Protein AF-G3MHS0-F1 (afdb_monomer_lite)

Organism: Amblyomma maculatum (NCBI:txid34609)

Foldseek 3Di:
DDDDDDDDDDPDDPDDPDDDDDAQQKAWEDADDQWIKIFGDDDPPDHTWIWTAGPVGAIATVVVVGDRDDPRVVSHVVDPHYWAQFDQDLVLLVPDDPVLSVVLVVCCVPGNPPQKTHRDPFWIWGDDVPGIWIWGQDPVRAIDTPVPGPPDRDDSRRSSVVSRCVRRPPPVPPVVPDDDDDDDLLNVLLVVLVVVVVQQALQDQQFDDWDKDWAAVVSVVVLVCLQANPDAAPDDDPQKGKHWAQDPVSVQSRRQHPVHGRCQKWWWDQDPVRDIDTDDDDPDDPDPPDPPDDPPDHFTKMKGWLRNPPPSHDTWMWMWHWPPPVVRRIIMIITGTGIWIDTVNHTDRDD

Sequence (351 aa):
SRRALQNKACDEVFREHGVRKRGADAVRLHAPAPGQLFSVRLQRGEARTFVQLSAEGTAQCEGCQGSSACAHVQAALRCSAQAQALPLKPSVVEAQEESVRDAIWKLVASEGPPLVQRVSKAVLVARRQGGFVHVRLSPCRQLRCADCGRSKQGCVHSYACMCALTSADKLRAVAPKRPEPSLSFLQWLSGVTERINETMRYDRSGRPEPLVFHVHQQFFDCLQQRICGRRLPARKDGVKCTWSITSPLHVRHIFETPDVPLEESRAFVENRDGTYELYKPPFVSDEPACEGVPPIRPLELKTFLKVGNVPQSAPFVIEWTPDVLPRSRVGELRLKFEYGHLRNGHVELRL

Structure (mmCIF, N/CA/C/O backbone):
data_AF-G3MHS0-F1
#
_entry.id   AF-G3MHS0-F1
#
loop_
_atom_site.group_PDB
_atom_site.id
_atom_site.type_symbol
_atom_site.label_atom_id
_atom_site.label_alt_id
_atom_site.label_comp_id
_atom_site.label_asym_id
_atom_site.label_entity_id
_atom_site.label_seq_id
_atom_site.pdbx_PDB_ins_code
_atom_site.Cartn_x
_atom_site.Cartn_y
_atom_site.Cartn_z
_atom_site.occupancy
_atom_site.B_iso_or_equiv
_atom_site.auth_seq_id
_atom_site.auth_comp_id
_atom_site.auth_asym_id
_atom_site.auth_atom_id
_atom_site.pdbx_PDB_model_num
ATOM 1 N N . SER A 1 1 ? -41.619 -29.793 15.118 1.00 45.06 1 SER A N 1
ATOM 2 C CA . SER A 1 1 ? -42.274 -29.749 13.795 1.00 45.06 1 SER A CA 1
ATOM 3 C C . SER A 1 1 ? -42.981 -28.418 13.628 1.00 45.06 1 SER A C 1
ATOM 5 O O . SER A 1 1 ? -44.040 -28.254 14.216 1.00 45.06 1 SER A O 1
ATOM 7 N N . ARG A 1 2 ? -42.406 -27.466 12.882 1.00 29.78 2 ARG A N 1
ATOM 8 C CA . ARG A 1 2 ? -43.163 -26.431 12.157 1.00 29.78 2 ARG A CA 1
ATOM 9 C C . ARG A 1 2 ? -42.386 -26.107 10.886 1.00 29.78 2 ARG A C 1
ATOM 11 O O . ARG A 1 2 ? -41.211 -25.764 10.937 1.00 29.78 2 ARG A O 1
ATOM 18 N N . ARG A 1 3 ? -43.045 -26.388 9.766 1.00 34.88 3 ARG A N 1
ATOM 19 C CA . ARG A 1 3 ? -42.544 -26.349 8.394 1.00 34.88 3 ARG A CA 1
ATOM 20 C C . ARG A 1 3 ? -42.374 -24.897 7.949 1.00 34.88 3 ARG A C 1
ATOM 22 O O . ARG A 1 3 ? -43.286 -24.099 8.143 1.00 34.88 3 ARG A O 1
ATOM 29 N N . ALA A 1 4 ? -41.245 -24.584 7.320 1.00 36.66 4 ALA A N 1
ATOM 30 C CA . ALA A 1 4 ? -41.129 -23.392 6.493 1.00 36.66 4 ALA A CA 1
ATOM 31 C C . ALA A 1 4 ? -41.921 -23.647 5.201 1.00 36.66 4 ALA A C 1
ATOM 33 O O . ALA A 1 4 ? -41.579 -24.540 4.428 1.00 36.66 4 ALA A O 1
ATOM 34 N N . LEU A 1 5 ? -43.015 -22.913 5.006 1.00 38.28 5 LEU A N 1
ATOM 35 C CA . LEU A 1 5 ? -43.698 -22.838 3.719 1.00 38.28 5 LEU A CA 1
ATOM 36 C C . LEU A 1 5 ? -42.967 -21.793 2.878 1.00 38.28 5 LEU A C 1
ATOM 38 O O . LEU A 1 5 ? -42.931 -20.616 3.225 1.00 38.28 5 LEU A O 1
ATOM 42 N N . GLN A 1 6 ? -42.349 -22.253 1.797 1.00 34.12 6 GLN A N 1
ATOM 43 C CA . GLN A 1 6 ? -41.648 -21.425 0.828 1.00 34.12 6 GLN A CA 1
ATOM 44 C C . GLN A 1 6 ? -42.646 -21.056 -0.276 1.00 34.12 6 GLN A C 1
ATOM 46 O O . GLN A 1 6 ? -43.118 -21.939 -0.992 1.00 34.12 6 GLN A O 1
ATOM 51 N N . ASN A 1 7 ? -43.006 -19.775 -0.389 1.00 33.16 7 ASN A N 1
ATOM 52 C CA . ASN A 1 7 ? -43.812 -19.289 -1.507 1.00 33.16 7 ASN A CA 1
ATOM 53 C C . ASN A 1 7 ? -42.876 -18.885 -2.657 1.00 33.16 7 ASN A C 1
ATOM 55 O O . ASN A 1 7 ? -41.919 -18.141 -2.458 1.00 33.16 7 ASN A O 1
ATOM 59 N N . LYS A 1 8 ? -43.111 -19.433 -3.850 1.00 44.28 8 LYS A N 1
ATOM 60 C CA . LYS A 1 8 ? -42.151 -19.517 -4.967 1.00 44.28 8 LYS A CA 1
ATOM 61 C C . LYS A 1 8 ? -42.127 -18.279 -5.887 1.00 44.28 8 LYS A C 1
ATOM 63 O O . LYS A 1 8 ? -41.846 -18.421 -7.071 1.00 44.28 8 LYS A O 1
ATOM 68 N N . ALA A 1 9 ? -42.428 -17.082 -5.374 1.00 41.75 9 ALA A N 1
ATOM 69 C CA . ALA A 1 9 ? -42.610 -15.892 -6.222 1.00 41.75 9 ALA A CA 1
ATOM 70 C C . ALA A 1 9 ? -42.009 -14.567 -5.705 1.00 41.75 9 ALA A C 1
ATOM 72 O O . ALA A 1 9 ? -42.170 -13.546 -6.367 1.00 41.75 9 ALA A O 1
ATOM 73 N N . CYS A 1 10 ? -41.288 -14.538 -4.580 1.00 37.12 10 CYS A N 1
ATOM 74 C CA . CYS A 1 10 ? -40.566 -13.332 -4.156 1.00 37.12 10 CYS A CA 1
ATOM 75 C C . CYS A 1 10 ? -39.384 -13.664 -3.228 1.00 37.12 10 CYS A C 1
ATOM 77 O O . CYS A 1 10 ? -39.561 -14.270 -2.174 1.00 37.12 10 CYS A O 1
ATOM 79 N N . ASP A 1 11 ? -38.175 -13.244 -3.611 1.00 40.53 11 ASP A N 1
ATOM 80 C CA . ASP A 1 11 ? -36.928 -13.360 -2.830 1.00 40.53 11 ASP A CA 1
ATOM 81 C C . ASP A 1 11 ? -36.861 -12.332 -1.676 1.00 40.53 11 ASP A C 1
ATOM 83 O O . ASP A 1 11 ? -35.865 -11.641 -1.471 1.00 40.53 11 ASP A O 1
ATOM 87 N N . GLU A 1 12 ? -37.925 -12.220 -0.882 1.00 34.88 12 GLU A N 1
ATOM 88 C CA . GLU A 1 12 ? -37.933 -11.420 0.348 1.00 34.88 12 GLU A CA 1
ATOM 89 C C . GLU A 1 12 ? -37.842 -12.358 1.558 1.00 34.88 12 GLU A C 1
ATOM 91 O O . GLU A 1 12 ? -38.822 -12.924 2.048 1.00 34.88 12 GLU A O 1
ATOM 96 N N . VAL A 1 13 ? -36.616 -12.543 2.052 1.00 35.72 13 VAL A N 1
ATOM 97 C CA . VAL A 1 13 ? -36.368 -13.190 3.343 1.00 35.72 13 VAL A CA 1
ATOM 98 C C . VAL A 1 13 ? -36.835 -12.234 4.439 1.00 35.72 13 VAL A C 1
ATOM 100 O O . VAL A 1 13 ? -36.116 -11.298 4.794 1.00 35.72 13 VAL A O 1
ATOM 103 N N . PHE A 1 14 ? -38.007 -12.499 5.020 1.00 31.36 14 PHE A N 1
ATOM 104 C CA . PHE A 1 14 ? -38.456 -11.846 6.251 1.00 31.36 14 PHE A CA 1
ATOM 105 C C . PHE A 1 14 ? -37.440 -12.114 7.371 1.00 31.36 14 PHE A C 1
ATOM 107 O O . PHE A 1 14 ? -37.440 -13.158 8.022 1.00 31.36 14 PHE A O 1
ATOM 114 N N . ARG A 1 15 ? -36.534 -11.159 7.592 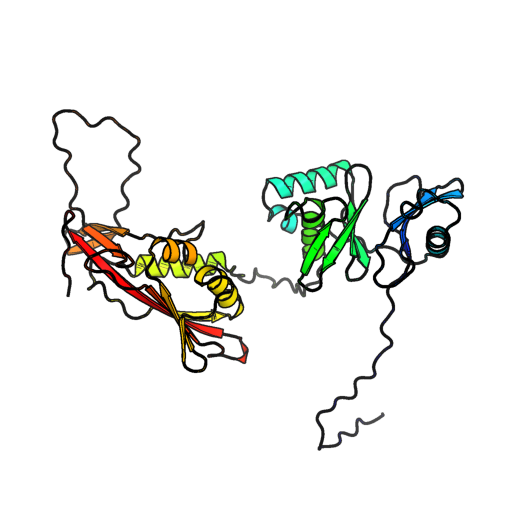1.00 38.03 15 ARG A N 1
ATOM 115 C CA . ARG A 1 15 ? -35.714 -11.094 8.801 1.00 38.03 15 ARG A CA 1
ATOM 116 C C . ARG A 1 15 ? -36.499 -10.306 9.834 1.00 38.03 15 ARG A C 1
ATOM 118 O O . ARG A 1 15 ? -36.611 -9.089 9.714 1.00 38.03 15 ARG A O 1
ATOM 125 N N . GLU A 1 16 ? -37.003 -10.987 10.860 1.00 30.78 16 GLU A N 1
ATOM 126 C CA . GLU A 1 16 ? -37.494 -10.328 12.070 1.00 30.78 16 GLU A CA 1
ATOM 127 C C . GLU A 1 16 ? -36.453 -9.301 12.547 1.00 30.78 16 GLU A C 1
ATOM 129 O O . GLU A 1 16 ? -35.310 -9.631 12.884 1.00 30.78 16 GLU A O 1
ATOM 134 N N . HIS A 1 17 ? -36.831 -8.022 12.531 1.00 35.09 17 HIS A N 1
ATOM 135 C CA . HIS A 1 17 ? -36.009 -6.941 13.054 1.00 35.09 17 HIS A CA 1
ATOM 136 C C . HIS A 1 17 ? -35.957 -7.032 14.581 1.00 35.09 17 HIS A C 1
ATOM 138 O O . HIS A 1 17 ? -36.707 -6.367 15.291 1.00 35.09 17 HIS A O 1
ATOM 144 N N . GLY A 1 18 ? -35.024 -7.835 15.096 1.00 34.44 18 GLY A N 1
ATOM 145 C CA . GLY A 1 18 ? -34.663 -7.817 16.508 1.00 34.44 18 GLY A CA 1
ATOM 146 C C . GLY A 1 18 ? -34.340 -6.389 16.967 1.00 34.44 18 GLY A C 1
ATOM 147 O O . GLY A 1 18 ? -33.602 -5.653 16.304 1.00 34.44 18 GLY A O 1
ATOM 148 N N . VAL A 1 19 ? -34.907 -5.993 18.109 1.00 36.44 19 VAL A N 1
ATOM 149 C CA . VAL A 1 19 ? -34.735 -4.675 18.735 1.00 36.44 19 VAL A CA 1
ATOM 150 C C . VAL A 1 19 ? -33.245 -4.317 18.800 1.00 36.44 19 VAL A C 1
ATOM 152 O O . VAL A 1 19 ? -32.459 -4.960 19.497 1.00 36.44 19 VAL A O 1
ATOM 155 N N . ARG A 1 20 ? -32.824 -3.273 18.071 1.00 39.31 20 ARG A N 1
ATOM 156 C CA . ARG A 1 20 ? -31.442 -2.762 18.122 1.00 39.31 20 ARG A CA 1
ATOM 157 C C . ARG A 1 20 ? -31.110 -2.349 19.564 1.00 39.31 20 ARG A C 1
ATOM 159 O O . ARG A 1 20 ? -31.582 -1.309 20.024 1.00 39.31 20 ARG A O 1
ATOM 166 N N . LYS A 1 21 ? -30.275 -3.133 20.264 1.00 44.03 21 LYS A N 1
ATOM 167 C CA . LYS A 1 21 ? -29.776 -2.816 21.618 1.00 44.03 21 LYS A CA 1
ATOM 168 C C . LYS A 1 21 ? -29.208 -1.389 21.644 1.00 44.03 21 LYS A C 1
ATOM 170 O O . LYS A 1 21 ? -28.275 -1.066 20.905 1.00 44.03 21 LYS A O 1
ATOM 175 N N . ARG A 1 22 ? -29.799 -0.512 22.464 1.00 56.69 22 ARG A N 1
ATOM 176 C CA . ARG A 1 22 ? -29.323 0.867 22.657 1.00 56.69 22 ARG A CA 1
ATOM 177 C C . ARG A 1 22 ? -28.005 0.812 23.444 1.00 56.69 22 ARG A C 1
ATOM 179 O O . ARG A 1 22 ? -27.897 0.057 24.400 1.00 56.69 22 ARG A O 1
ATOM 186 N N . GLY A 1 23 ? -26.988 1.567 23.022 1.00 59.84 23 GLY A N 1
ATOM 187 C CA . GLY A 1 23 ? -25.724 1.647 23.767 1.00 59.84 23 GLY A CA 1
ATOM 188 C C . GLY A 1 23 ? -25.898 2.434 25.066 1.00 59.84 23 GLY A C 1
ATOM 189 O O . GLY A 1 23 ? -26.534 3.485 25.017 1.00 59.84 23 GLY A O 1
ATOM 190 N N . ALA A 1 24 ? -25.319 1.938 26.163 1.00 73.62 24 ALA A N 1
ATOM 191 C CA . ALA A 1 24 ? -25.447 2.505 27.507 1.00 73.62 24 ALA A CA 1
ATOM 192 C C . ALA A 1 24 ? -24.988 3.971 27.591 1.00 73.62 24 ALA A C 1
ATOM 194 O O . ALA A 1 24 ? -24.030 4.383 26.919 1.00 73.62 24 ALA A O 1
ATOM 195 N N . ASP A 1 25 ? -25.683 4.748 28.418 1.00 83.12 25 ASP A N 1
ATOM 196 C CA . ASP A 1 25 ? -25.469 6.189 28.562 1.00 83.12 25 ASP A CA 1
ATOM 197 C C . ASP A 1 25 ? -24.302 6.502 29.504 1.00 83.12 25 ASP A C 1
ATOM 199 O O . ASP A 1 25 ? -23.441 7.308 29.152 1.00 83.12 25 ASP A O 1
ATOM 203 N N . ALA A 1 26 ? -24.149 5.736 30.585 1.00 90.94 26 ALA A N 1
ATOM 204 C CA . ALA A 1 26 ? -22.947 5.693 31.414 1.00 90.94 26 ALA A CA 1
ATOM 205 C C . ALA A 1 26 ? -22.230 4.343 31.267 1.00 90.94 26 ALA A C 1
ATOM 207 O O . ALA A 1 26 ? -22.877 3.307 31.102 1.00 90.94 26 ALA A O 1
ATOM 208 N N . VAL A 1 27 ? -20.895 4.357 31.295 1.00 94.12 27 VAL A N 1
ATOM 209 C CA . VAL A 1 27 ? -20.054 3.149 31.287 1.00 94.12 27 VAL A CA 1
ATOM 210 C C . VAL A 1 27 ? -18.886 3.336 32.249 1.00 94.12 27 VAL A C 1
ATOM 212 O O . VAL A 1 27 ? -18.126 4.293 32.107 1.00 94.12 27 VAL A O 1
ATOM 215 N N . ARG A 1 28 ? -18.728 2.421 33.207 1.00 94.00 28 ARG A N 1
ATOM 216 C CA . ARG A 1 28 ? -17.630 2.414 34.182 1.00 94.00 28 ARG A CA 1
ATOM 217 C C . ARG A 1 28 ? -16.321 1.959 33.538 1.00 94.00 28 ARG A C 1
ATOM 219 O O . ARG A 1 28 ? -16.302 0.934 32.860 1.00 94.00 28 ARG A O 1
ATOM 226 N N . LEU A 1 29 ? -15.236 2.690 33.765 1.00 93.69 29 LEU A N 1
ATOM 227 C CA . LEU A 1 29 ? -13.895 2.346 33.291 1.00 93.69 29 LEU A CA 1
ATOM 228 C C . LEU A 1 29 ? -13.152 1.455 34.291 1.00 93.69 29 LEU A C 1
ATOM 230 O O . LEU A 1 29 ? -13.390 1.507 35.498 1.00 93.69 29 LEU A O 1
ATOM 234 N N . HIS A 1 30 ? -12.207 0.673 33.778 1.00 89.62 30 HIS A N 1
ATOM 235 C CA . HIS A 1 30 ? -11.159 0.032 34.566 1.00 89.62 30 HIS A CA 1
ATOM 236 C C . HIS A 1 30 ? -10.083 1.085 34.852 1.00 89.62 30 HIS A C 1
ATOM 238 O O . HIS A 1 30 ? -9.265 1.392 33.985 1.00 89.62 30 HIS A O 1
ATOM 244 N N . ALA A 1 31 ? -10.136 1.706 36.025 1.00 78.88 31 ALA A N 1
ATOM 245 C CA . ALA A 1 31 ? -9.160 2.693 36.479 1.00 78.88 31 ALA A CA 1
ATOM 246 C C . ALA A 1 31 ? -8.575 2.249 37.831 1.00 78.88 31 ALA A C 1
ATOM 248 O O . ALA A 1 31 ? -9.311 1.654 38.623 1.00 78.88 31 ALA A O 1
ATOM 249 N N . PRO A 1 32 ? -7.281 2.507 38.096 1.00 68.50 32 PRO A N 1
ATOM 250 C CA . PRO A 1 32 ? -6.703 2.279 39.413 1.00 68.50 32 PRO A CA 1
ATOM 251 C C . PRO A 1 32 ? -7.315 3.240 40.446 1.00 68.50 32 PRO A C 1
ATOM 253 O O . PRO A 1 32 ? -7.742 4.342 40.106 1.00 68.50 32 PRO A O 1
ATOM 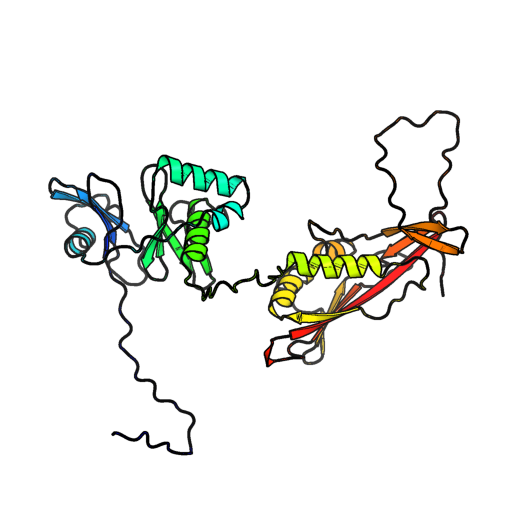256 N N . ALA A 1 33 ? -7.386 2.784 41.699 1.00 62.62 33 ALA A N 1
ATOM 257 C CA . ALA A 1 33 ? -7.892 3.532 42.855 1.00 62.62 33 ALA A CA 1
ATOM 258 C C . ALA A 1 33 ? -7.088 4.837 43.106 1.00 62.62 33 ALA A C 1
ATOM 260 O O . ALA A 1 33 ? -5.932 4.891 42.682 1.00 62.62 33 ALA A O 1
ATOM 261 N N . PRO A 1 34 ? -7.634 5.870 43.797 1.00 64.69 34 PRO A N 1
ATOM 262 C CA . PRO A 1 34 ? -8.842 5.877 44.630 1.00 64.69 34 PRO A CA 1
ATOM 263 C C . PRO A 1 34 ? -10.050 6.519 43.927 1.00 64.69 34 PRO A C 1
ATOM 265 O O . PRO A 1 34 ? -10.131 7.731 43.741 1.00 64.69 34 PRO A O 1
ATOM 268 N N . GLY A 1 35 ? -11.020 5.694 43.533 1.00 78.38 35 GLY A N 1
ATOM 269 C CA . GLY A 1 35 ? -12.288 6.156 42.963 1.00 78.38 35 GLY A CA 1
ATOM 270 C C . GLY A 1 35 ? -12.753 5.352 41.755 1.00 78.38 35 GLY A C 1
ATOM 271 O O . GLY A 1 35 ? -12.064 4.467 41.246 1.00 78.38 35 GLY A O 1
ATOM 272 N N . GLN A 1 36 ? -13.967 5.647 41.304 1.00 90.00 36 GLN A N 1
ATOM 273 C CA . GLN A 1 36 ? -14.576 5.046 40.125 1.00 90.00 36 GLN A CA 1
ATOM 274 C C . GLN A 1 36 ? -14.730 6.106 39.039 1.00 90.00 36 GLN A C 1
ATOM 276 O O . GLN A 1 36 ? -15.340 7.149 39.261 1.00 90.00 36 GLN A O 1
ATOM 281 N N . LEU A 1 37 ? -14.198 5.822 37.852 1.00 93.31 37 LEU A N 1
ATOM 282 C CA . LEU A 1 37 ? -14.288 6.716 36.703 1.00 93.31 37 LEU A CA 1
ATOM 283 C C . LEU A 1 37 ? -15.316 6.194 35.699 1.00 93.31 37 LEU A C 1
ATOM 285 O O . LEU A 1 37 ? -15.318 5.013 35.346 1.00 93.31 37 LEU A O 1
ATOM 289 N N . PHE A 1 38 ? -16.173 7.080 35.206 1.00 94.38 38 PHE A N 1
ATOM 290 C CA . PHE A 1 38 ? -17.248 6.760 34.274 1.00 94.38 38 PHE A CA 1
ATOM 291 C C . PHE A 1 38 ? -17.164 7.631 33.028 1.00 94.38 38 PHE A C 1
ATOM 293 O O . PHE A 1 38 ? -16.844 8.810 33.094 1.00 94.38 38 PHE A O 1
ATOM 300 N N . SER A 1 39 ? -17.506 7.047 31.883 1.00 95.00 39 SER A N 1
ATOM 301 C CA . SER A 1 39 ? -17.682 7.741 30.610 1.00 95.00 39 SER A CA 1
ATOM 302 C C . SER A 1 39 ? -19.174 7.893 30.329 1.00 95.00 39 SER A C 1
ATOM 304 O O . SER A 1 39 ? -19.860 6.905 30.042 1.00 95.00 39 SER A O 1
ATOM 306 N N . VAL A 1 40 ? -19.686 9.118 30.415 1.00 94.00 40 VAL A N 1
ATOM 307 C CA . VAL A 1 40 ? -21.126 9.412 30.459 1.00 94.00 40 VAL A CA 1
ATOM 308 C C . VAL A 1 40 ? -21.543 10.314 29.300 1.00 94.00 40 VAL A C 1
ATOM 310 O O . VAL A 1 40 ? -20.778 11.170 28.873 1.00 94.00 40 VAL A O 1
ATOM 313 N N . ARG A 1 41 ? -22.753 10.120 28.779 1.00 92.00 41 ARG A N 1
ATOM 314 C CA . ARG A 1 41 ? -23.475 11.054 27.896 1.00 92.00 41 ARG A CA 1
ATOM 315 C C . ARG A 1 41 ? -24.944 11.097 28.310 1.00 92.00 41 ARG A C 1
ATOM 317 O O . ARG A 1 41 ? -25.427 10.097 28.838 1.00 92.00 41 ARG A O 1
ATOM 324 N N . LEU A 1 42 ? -25.658 12.179 28.012 1.00 85.88 42 LEU A N 1
ATOM 325 C CA . LEU A 1 42 ? -27.097 12.269 28.291 1.00 85.88 42 LEU A CA 1
ATOM 326 C C . LEU A 1 42 ? -27.930 11.987 27.045 1.00 85.88 42 LEU A C 1
ATOM 328 O O . LEU A 1 42 ? -28.991 11.373 27.138 1.00 85.88 42 LEU A O 1
ATOM 332 N N . GLN A 1 43 ? -27.439 12.385 25.868 1.00 80.00 43 GLN A N 1
ATOM 333 C CA . GLN A 1 43 ? -28.156 12.185 24.610 1.00 80.00 43 GLN A CA 1
ATOM 334 C C . GLN A 1 43 ? -27.307 11.526 23.513 1.00 80.00 43 GLN A C 1
ATOM 336 O O . GLN A 1 43 ? -26.073 11.487 23.527 1.00 80.00 43 GLN A O 1
ATOM 341 N N . ARG A 1 44 ? -27.985 10.957 22.507 1.00 70.50 44 ARG A N 1
ATOM 342 C CA . ARG A 1 44 ? -27.314 10.410 21.319 1.00 70.50 44 ARG A CA 1
ATOM 343 C C . ARG A 1 44 ? -26.773 11.551 20.460 1.00 70.50 44 ARG A C 1
ATOM 345 O O . ARG A 1 44 ? -27.523 12.428 20.069 1.00 70.50 44 ARG A O 1
ATOM 352 N N . GLY A 1 45 ? -25.493 11.474 20.103 1.00 69.44 45 GLY A N 1
ATOM 353 C CA . GLY A 1 45 ? -24.812 12.489 19.287 1.00 69.44 45 GLY A CA 1
ATOM 354 C C . GLY A 1 45 ? -23.970 13.457 20.116 1.00 69.44 45 GLY A C 1
ATOM 355 O O . GLY A 1 45 ? -22.980 13.980 19.606 1.00 69.44 45 GLY A O 1
ATOM 356 N N . GLU A 1 46 ? -24.281 13.587 21.405 1.00 80.69 46 GLU A N 1
ATOM 357 C CA . GLU A 1 46 ? -23.512 14.375 22.363 1.00 80.69 46 GLU A CA 1
ATOM 358 C C . GLU A 1 46 ? -22.102 13.795 22.584 1.00 80.69 46 GLU A C 1
ATOM 360 O O . GLU A 1 46 ? -21.843 12.591 22.407 1.00 80.69 46 GLU A O 1
ATOM 365 N N . ALA A 1 47 ? -21.156 14.666 22.938 1.00 83.69 47 ALA A N 1
ATOM 366 C CA . ALA A 1 47 ? -19.853 14.237 23.425 1.00 83.69 47 ALA A CA 1
ATOM 367 C C . ALA A 1 47 ? -20.012 13.477 24.750 1.00 83.69 47 ALA A C 1
ATOM 369 O O . ALA A 1 47 ? -20.898 13.766 25.546 1.00 83.69 47 ALA A O 1
ATOM 370 N N . ARG A 1 48 ? -19.162 12.468 24.968 1.00 90.94 48 ARG A N 1
ATOM 371 C CA . ARG A 1 48 ? -19.070 11.830 26.283 1.00 90.94 48 ARG A CA 1
ATOM 372 C C . ARG A 1 48 ? -18.158 12.681 27.161 1.00 90.94 48 ARG A C 1
ATOM 374 O O . ARG A 1 48 ? -17.188 13.230 26.650 1.00 90.94 48 ARG A O 1
ATOM 381 N N . THR A 1 49 ? -18.452 12.733 28.449 1.00 92.44 49 THR A N 1
ATOM 382 C CA . THR A 1 49 ? -17.624 13.365 29.479 1.00 92.44 49 THR A CA 1
ATOM 383 C C . THR A 1 49 ? -17.194 12.337 30.525 1.00 92.44 49 THR A C 1
ATOM 385 O O . THR A 1 49 ? -17.739 11.225 30.561 1.00 92.44 49 THR A O 1
ATOM 388 N N . PHE A 1 50 ? -16.200 12.679 31.342 1.00 94.62 50 PHE A N 1
ATOM 389 C CA . PHE A 1 50 ? -15.803 11.874 32.486 1.00 94.62 50 PHE A CA 1
ATOM 390 C C . PHE A 1 50 ? -16.522 12.326 33.760 1.00 94.62 50 PHE A C 1
ATOM 392 O O . PHE A 1 50 ? -16.688 13.518 34.026 1.00 94.62 50 PHE A O 1
ATOM 399 N N . VAL A 1 51 ? -16.958 11.341 34.544 1.00 93.81 51 VAL A N 1
ATOM 400 C CA . VAL A 1 51 ? -17.486 11.527 35.897 1.00 93.81 51 VAL A CA 1
ATOM 401 C C . VAL A 1 51 ? -16.666 10.668 36.845 1.00 93.81 51 VAL A C 1
ATOM 403 O O . VAL A 1 51 ? -16.568 9.457 36.639 1.00 93.81 51 VAL A O 1
ATOM 406 N N . GLN A 1 52 ? -16.099 11.281 37.876 1.00 93.06 52 GLN A N 1
ATOM 407 C CA . GLN A 1 52 ? -15.364 10.599 38.933 1.00 93.06 52 GLN A CA 1
ATOM 408 C C . GLN A 1 52 ? -16.218 10.544 40.198 1.00 93.06 52 GLN A C 1
ATOM 410 O O . GLN A 1 52 ? -16.764 11.560 40.623 1.00 93.06 52 GLN A O 1
ATOM 415 N N . LEU A 1 53 ? -16.334 9.356 40.788 1.00 91.00 53 LEU A N 1
ATOM 416 C CA . LEU A 1 53 ? -16.947 9.133 42.095 1.00 91.00 53 LEU A CA 1
ATOM 417 C C . LEU A 1 53 ? -15.848 8.702 43.071 1.00 91.00 53 LEU A C 1
ATOM 419 O O . LEU A 1 53 ? -15.189 7.682 42.842 1.00 91.00 53 LEU A O 1
ATOM 423 N N . SER A 1 54 ? -15.620 9.484 44.123 1.00 86.94 54 SER A N 1
ATOM 424 C CA . SER A 1 54 ? -14.638 9.173 45.161 1.00 86.94 54 SER A CA 1
ATOM 425 C C . SER A 1 54 ? -15.187 8.141 46.150 1.00 86.94 54 SER A C 1
ATOM 427 O O . SER A 1 54 ? -16.397 7.913 46.233 1.00 86.94 54 SER A O 1
ATOM 429 N N . ALA A 1 55 ? -14.293 7.494 46.900 1.00 80.06 55 ALA A N 1
ATOM 430 C CA . ALA A 1 55 ? -14.697 6.547 47.939 1.00 80.06 55 ALA A CA 1
ATOM 431 C C . ALA A 1 55 ? -15.412 7.251 49.108 1.00 80.06 55 ALA A C 1
ATOM 433 O O . ALA A 1 55 ? -16.285 6.659 49.735 1.00 80.06 55 ALA A O 1
ATOM 434 N N . GLU A 1 56 ? -15.099 8.528 49.348 1.00 80.56 56 GLU A N 1
ATOM 435 C CA . GLU A 1 56 ? -15.727 9.374 50.371 1.00 80.56 56 GLU A CA 1
ATOM 436 C C . GLU A 1 56 ? -17.108 9.914 49.947 1.00 80.56 56 GLU A C 1
ATOM 438 O O . GLU A 1 56 ? -17.693 10.743 50.641 1.00 80.56 56 GLU A O 1
ATOM 443 N N . GLY A 1 57 ? -17.642 9.471 48.802 1.00 78.38 57 GLY A N 1
ATOM 444 C CA . GLY A 1 57 ? -18.973 9.854 48.325 1.00 78.38 57 GLY A CA 1
ATOM 445 C C . GLY A 1 57 ? -19.029 11.197 47.593 1.00 78.38 57 GLY A C 1
ATOM 446 O O . GLY A 1 57 ? -20.121 11.678 47.291 1.00 78.38 57 GLY A O 1
ATOM 447 N N . THR A 1 58 ? -17.882 11.802 47.268 1.00 85.94 58 THR A N 1
ATOM 448 C CA . THR A 1 58 ? -17.853 13.012 46.435 1.00 85.94 58 THR A CA 1
ATOM 449 C C . THR A 1 58 ? -17.929 12.649 44.952 1.00 85.94 58 THR A C 1
ATOM 451 O O . THR A 1 58 ? -17.419 11.616 44.517 1.00 85.94 58 THR A O 1
ATOM 454 N N . ALA A 1 59 ? -18.591 13.488 44.156 1.00 90.25 59 ALA A N 1
ATOM 455 C CA . ALA A 1 59 ? -18.737 13.293 42.719 1.00 90.25 59 ALA A CA 1
ATOM 456 C C . ALA A 1 59 ? -18.249 14.530 41.968 1.00 90.25 59 ALA A C 1
ATOM 458 O O . ALA A 1 59 ? -18.585 15.649 42.346 1.00 90.25 59 ALA A O 1
ATOM 459 N N . GLN A 1 60 ? -17.498 14.332 40.890 1.00 91.25 60 GLN A N 1
ATOM 460 C CA . GLN A 1 60 ? -17.009 15.408 40.033 1.00 91.25 60 GLN A CA 1
ATOM 461 C C . GLN A 1 60 ? -17.301 15.078 38.571 1.00 91.25 60 GLN A C 1
ATOM 463 O O . GLN A 1 60 ? -16.934 14.013 38.074 1.00 91.25 60 GLN A O 1
ATOM 468 N N . CYS A 1 61 ? -17.977 15.992 37.874 1.00 91.75 61 CYS A N 1
ATOM 469 C CA . CYS A 1 61 ? -18.287 15.868 36.452 1.00 91.75 61 CYS A CA 1
ATOM 470 C C . CYS A 1 61 ? -17.502 16.898 35.636 1.00 91.75 61 CYS A C 1
ATOM 472 O O . CYS A 1 61 ? -17.779 18.096 35.727 1.00 91.75 61 CYS A O 1
ATOM 474 N N . GLU A 1 62 ? -16.595 16.447 34.768 1.00 89.69 62 GLU A N 1
ATOM 475 C CA . GLU A 1 62 ? -15.770 17.343 33.942 1.00 89.69 62 GLU A CA 1
ATOM 476 C C . GLU A 1 62 ? -16.618 18.196 32.985 1.00 89.69 62 GLU A C 1
ATOM 478 O O . GLU A 1 62 ? -16.386 19.390 32.823 1.00 89.69 62 GLU A O 1
ATOM 483 N N . GLY A 1 63 ? -17.671 17.617 32.402 1.00 87.56 63 GLY A N 1
ATOM 484 C CA . GLY A 1 63 ? -18.554 18.305 31.454 1.00 87.56 63 GLY A CA 1
ATOM 485 C C . GLY A 1 63 ? -19.462 19.362 32.088 1.00 87.56 63 GLY A C 1
ATOM 486 O O . GLY A 1 63 ? -20.084 20.137 31.370 1.00 87.56 63 GLY A O 1
ATOM 487 N N . CYS A 1 64 ? -19.540 19.405 33.422 1.00 88.75 64 CYS A N 1
ATOM 488 C CA . CYS A 1 64 ? -20.343 20.366 34.181 1.00 88.75 64 CYS A CA 1
ATOM 489 C C . CYS A 1 64 ? -19.473 21.164 35.161 1.00 88.75 64 CYS A C 1
ATOM 491 O O . CYS A 1 64 ? -19.932 21.476 36.258 1.00 88.75 64 CYS A O 1
ATOM 493 N N . GLN A 1 65 ? -18.216 21.440 34.790 1.00 87.75 65 GLN A N 1
ATOM 494 C CA . GLN A 1 65 ? -17.276 22.256 35.574 1.00 87.75 65 GLN A CA 1
ATOM 495 C C . GLN A 1 65 ? -17.107 21.768 37.029 1.00 87.75 65 GLN A C 1
ATOM 497 O O . GLN A 1 65 ? -16.999 22.563 37.955 1.00 87.75 65 GLN A O 1
ATOM 502 N N . GLY A 1 66 ? -17.123 20.449 37.245 1.00 84.69 66 GLY A N 1
ATOM 503 C CA . GLY A 1 66 ? -16.946 19.847 38.570 1.00 84.69 66 GLY A CA 1
ATOM 504 C C . GLY A 1 66 ? -18.224 19.717 39.402 1.00 84.69 66 GLY A C 1
ATOM 505 O O . GLY A 1 66 ? -18.142 19.288 40.548 1.00 84.69 66 GLY A O 1
ATOM 506 N N . SER A 1 67 ? -19.405 20.019 38.850 1.00 87.38 67 SER A N 1
ATOM 507 C CA . SER A 1 67 ? -20.675 19.844 39.567 1.00 87.38 67 SER A CA 1
ATOM 508 C C . SER A 1 67 ? -20.880 18.397 40.041 1.00 87.38 67 SER A C 1
ATOM 510 O O . SER A 1 67 ? -20.793 17.451 39.251 1.00 87.38 67 SER A O 1
ATOM 512 N N . SER A 1 68 ? -21.204 18.246 41.328 1.00 87.44 68 SER A N 1
ATOM 513 C CA . SER A 1 68 ? -21.537 16.975 41.983 1.00 87.44 68 SER A CA 1
ATOM 514 C C . SER A 1 68 ? -23.023 16.609 41.877 1.00 87.44 68 SER A C 1
ATOM 516 O O . SER A 1 68 ? -23.403 15.465 42.118 1.00 87.44 68 SER A O 1
ATOM 518 N N . ALA A 1 69 ? -23.873 17.558 41.474 1.00 88.62 69 ALA A N 1
ATOM 519 C CA . ALA A 1 69 ? -25.324 17.416 41.404 1.00 88.62 69 ALA A CA 1
ATOM 520 C C . ALA A 1 69 ? -25.835 17.697 39.983 1.00 88.62 69 ALA A C 1
ATOM 522 O O . ALA A 1 69 ? -26.586 18.637 39.739 1.00 88.62 69 ALA A O 1
ATOM 523 N N . CYS A 1 70 ? -25.417 16.874 39.019 1.00 91.38 70 CYS A N 1
ATOM 524 C CA . CYS A 1 70 ? -25.858 16.986 37.630 1.00 91.38 70 CYS A CA 1
ATOM 525 C C . CYS A 1 70 ? -26.390 15.655 37.084 1.00 91.38 70 CYS A C 1
ATOM 527 O O . CYS A 1 70 ? -26.145 14.578 37.637 1.00 91.38 70 CYS A O 1
ATOM 529 N N . ALA A 1 71 ? -27.098 15.714 35.954 1.00 90.19 71 ALA A N 1
ATOM 530 C CA . ALA A 1 71 ? -27.645 14.523 35.306 1.00 90.19 71 ALA A CA 1
ATOM 531 C C . ALA A 1 71 ? -26.557 13.498 34.921 1.00 90.19 71 ALA A C 1
ATOM 533 O O . ALA A 1 71 ? -26.822 12.296 34.939 1.00 90.19 71 ALA A O 1
ATOM 534 N N . HIS A 1 72 ? -25.323 13.940 34.638 1.00 92.56 72 HIS A N 1
ATOM 535 C CA . HIS A 1 72 ? -24.200 13.036 34.366 1.00 92.56 72 HIS A CA 1
ATOM 536 C C . HIS A 1 72 ? -23.795 12.227 35.604 1.00 92.56 72 HIS A C 1
ATOM 538 O O . HIS A 1 72 ? -23.587 11.019 35.497 1.00 92.56 72 HIS A O 1
ATOM 544 N N . VAL A 1 73 ? -23.731 12.866 36.778 1.00 91.12 73 VAL A N 1
ATOM 545 C CA . VAL A 1 73 ? -23.449 12.180 38.050 1.00 91.12 73 VAL A CA 1
ATOM 546 C C . VAL A 1 73 ? -24.554 11.181 38.369 1.00 91.12 73 VAL A C 1
ATOM 548 O O . VAL A 1 73 ? -24.270 10.029 38.684 1.00 91.12 73 VAL A O 1
ATOM 551 N N . GLN A 1 74 ? -25.817 11.572 38.192 1.00 89.00 74 GLN A N 1
ATOM 552 C CA . GLN A 1 74 ? -26.951 10.667 38.397 1.00 89.00 74 GLN A CA 1
ATOM 553 C C . GLN A 1 74 ? -26.910 9.458 37.449 1.00 89.00 74 GLN A C 1
ATOM 555 O O . GLN A 1 74 ? -27.198 8.333 37.859 1.00 89.00 74 GLN A O 1
ATOM 560 N N . ALA A 1 75 ? -26.509 9.656 36.191 1.00 90.00 75 ALA A N 1
ATOM 561 C CA . ALA A 1 75 ? -26.318 8.563 35.242 1.00 90.00 75 ALA A CA 1
ATOM 562 C C . ALA A 1 75 ? -25.140 7.648 35.626 1.00 90.00 75 ALA A C 1
ATOM 564 O O . ALA A 1 75 ? -25.248 6.432 35.472 1.00 90.00 75 ALA A O 1
ATOM 565 N N . ALA A 1 76 ? -24.041 8.202 36.152 1.00 91.06 76 ALA A N 1
ATOM 566 C CA . ALA A 1 76 ? -22.909 7.426 36.662 1.00 91.06 76 ALA A CA 1
ATOM 567 C C . ALA A 1 76 ? -23.295 6.578 37.885 1.00 91.06 76 ALA A C 1
ATOM 569 O O . ALA A 1 76 ? -22.995 5.388 37.911 1.00 91.06 76 ALA A O 1
ATOM 570 N N . LEU A 1 77 ? -24.030 7.148 38.845 1.00 89.19 77 LEU A N 1
ATOM 571 C CA . LEU A 1 77 ? -24.516 6.440 40.038 1.00 89.19 77 LEU A CA 1
ATOM 572 C C . LEU A 1 77 ? -25.454 5.271 39.696 1.00 89.19 77 LEU A C 1
ATOM 574 O O . LEU A 1 77 ? -25.462 4.256 40.384 1.00 89.19 77 LEU A O 1
ATOM 578 N N . ARG A 1 78 ? -26.227 5.390 38.610 1.00 88.62 78 ARG A N 1
ATOM 579 C CA . ARG A 1 78 ? -27.135 4.339 38.110 1.00 88.62 78 ARG A CA 1
ATOM 580 C C . ARG A 1 78 ? -26.465 3.374 37.125 1.00 88.62 78 ARG A C 1
ATOM 582 O O . ARG A 1 78 ? -27.133 2.514 36.550 1.00 88.62 78 ARG A O 1
ATOM 589 N N . CYS A 1 79 ? -25.170 3.538 36.863 1.00 89.12 79 CYS A N 1
ATOM 590 C CA . CYS A 1 79 ? -24.462 2.784 35.841 1.00 89.12 79 CYS A CA 1
ATOM 591 C C . CYS A 1 79 ? -24.226 1.331 36.272 1.00 89.12 79 CYS A C 1
ATOM 593 O O . CYS A 1 79 ? -23.543 1.066 37.256 1.00 89.12 79 CYS A O 1
ATOM 595 N N . SER A 1 80 ? -24.703 0.386 35.463 1.00 87.38 80 SER A N 1
ATOM 596 C CA . SER A 1 80 ? -24.386 -1.045 35.585 1.00 87.38 80 SER A CA 1
ATOM 597 C C . SER A 1 80 ? -23.488 -1.567 34.456 1.00 87.38 80 SER A C 1
ATOM 599 O O . SER A 1 80 ? -23.083 -2.727 34.466 1.00 87.38 80 SER A O 1
ATOM 601 N N . ALA A 1 81 ? -23.168 -0.729 33.463 1.00 90.25 81 ALA A N 1
ATOM 602 C CA . ALA A 1 81 ? -22.341 -1.111 32.326 1.00 90.25 81 ALA A CA 1
ATOM 603 C C . ALA A 1 81 ? -20.852 -0.895 32.622 1.00 90.25 81 ALA A C 1
ATOM 605 O O . ALA A 1 81 ? -20.445 0.163 33.100 1.00 90.25 81 ALA A O 1
ATOM 606 N N . GLN A 1 82 ? -20.023 -1.868 32.252 1.00 92.44 82 GLN A N 1
ATOM 607 C CA . GLN A 1 82 ? -18.569 -1.792 32.382 1.00 92.44 82 GLN A CA 1
ATOM 608 C C . GLN A 1 82 ? -17.900 -1.727 31.009 1.00 92.44 82 GLN A C 1
ATOM 610 O O . GLN A 1 82 ? -18.365 -2.328 30.038 1.00 92.44 82 GLN A O 1
ATOM 615 N N . ALA A 1 83 ? -16.807 -0.974 30.921 1.00 93.44 83 ALA A N 1
ATOM 616 C CA . ALA A 1 83 ? -16.020 -0.857 29.710 1.00 93.44 83 ALA A CA 1
ATOM 617 C C . ALA A 1 83 ? -15.352 -2.191 29.375 1.00 93.44 83 ALA A C 1
ATOM 619 O O . ALA A 1 83 ? -14.929 -2.951 30.249 1.00 93.44 83 ALA A O 1
ATOM 620 N N . GLN A 1 84 ? -15.222 -2.466 28.083 1.00 93.31 84 GLN A N 1
ATOM 621 C CA . GLN A 1 84 ? -14.490 -3.631 27.614 1.00 93.31 84 GLN A CA 1
ATOM 622 C C . GLN A 1 84 ? -13.008 -3.272 27.506 1.00 93.31 84 GLN A C 1
ATOM 624 O O . GLN A 1 84 ? -12.633 -2.495 26.629 1.00 93.31 84 GLN A O 1
ATOM 629 N N . ALA A 1 85 ? -12.166 -3.849 28.360 1.00 93.06 85 ALA A N 1
ATOM 630 C CA . ALA A 1 85 ? -10.719 -3.788 28.187 1.00 93.06 85 ALA A CA 1
ATOM 631 C C . ALA A 1 85 ? -10.332 -4.454 26.858 1.00 93.06 85 ALA A C 1
ATOM 633 O O . ALA A 1 85 ? -10.740 -5.586 26.587 1.00 93.06 85 ALA A O 1
ATOM 634 N N . LEU A 1 86 ? -9.589 -3.741 26.012 1.00 92.31 86 LEU A N 1
ATOM 635 C CA . LEU A 1 86 ? -9.096 -4.291 24.757 1.00 92.31 86 LEU A CA 1
ATOM 636 C C . LEU A 1 86 ? -7.674 -4.824 24.965 1.00 92.31 86 LEU A C 1
ATOM 638 O O . LEU A 1 86 ? -6.849 -4.111 25.541 1.00 92.31 86 LEU A O 1
ATOM 642 N N . PRO A 1 87 ? -7.369 -6.056 24.517 1.00 91.12 87 PRO A N 1
ATOM 643 C CA . PRO A 1 87 ? -6.007 -6.565 24.554 1.00 91.12 87 PRO A CA 1
ATOM 644 C C . PRO A 1 87 ? -5.098 -5.714 23.669 1.00 91.12 87 PRO A C 1
ATOM 646 O O . PRO A 1 87 ? -5.528 -5.192 22.642 1.00 91.12 87 PRO A O 1
ATOM 649 N N . LEU A 1 88 ? -3.826 -5.640 24.042 1.00 90.31 88 LEU A N 1
ATOM 650 C CA . LEU A 1 88 ? -2.771 -5.042 23.238 1.00 90.31 88 LEU A CA 1
ATOM 651 C C . LEU A 1 88 ? -1.691 -6.108 23.041 1.00 90.31 88 LEU A C 1
ATOM 653 O O . LEU A 1 88 ? -0.955 -6.424 23.972 1.00 90.31 88 LEU A O 1
ATOM 657 N N . LYS A 1 89 ? -1.663 -6.739 21.863 1.00 90.12 89 LYS A N 1
ATOM 658 C CA . LYS A 1 89 ? -0.693 -7.799 21.561 1.00 90.12 89 LYS A CA 1
ATOM 659 C C . LYS A 1 89 ? 0.663 -7.167 21.228 1.00 90.12 89 LYS A C 1
ATOM 661 O O . LYS A 1 89 ? 0.685 -6.304 20.349 1.00 90.12 89 LYS A O 1
ATOM 666 N N . PRO A 1 90 ? 1.779 -7.628 21.826 1.00 89.62 90 PRO A N 1
ATOM 667 C CA . PRO A 1 90 ? 3.107 -7.094 21.524 1.00 89.62 90 PRO A CA 1
ATOM 668 C C . PRO A 1 90 ? 3.440 -7.106 20.032 1.00 89.62 90 PRO A C 1
ATOM 670 O O . PRO A 1 90 ? 3.874 -6.093 19.506 1.00 89.62 90 PRO A O 1
ATOM 673 N N . SER A 1 91 ? 3.107 -8.182 19.313 1.00 88.25 91 SER A N 1
ATOM 674 C CA . SER A 1 91 ? 3.365 -8.292 17.868 1.00 88.25 91 SER A CA 1
ATOM 675 C C . SER A 1 91 ? 2.708 -7.202 17.014 1.00 88.25 91 SER A C 1
ATOM 677 O O . SER A 1 91 ? 3.219 -6.872 15.951 1.00 88.25 91 SER A O 1
ATOM 679 N N . VAL A 1 92 ? 1.580 -6.635 17.455 1.00 88.88 92 VAL A N 1
ATOM 680 C CA . VAL A 1 92 ? 0.898 -5.545 16.738 1.00 88.88 92 VAL A CA 1
ATOM 681 C C . VAL A 1 92 ? 1.587 -4.205 17.000 1.00 88.88 92 VAL A C 1
ATOM 683 O O . VAL A 1 92 ? 1.641 -3.360 16.108 1.00 88.88 92 VAL A O 1
ATOM 686 N N . VAL A 1 93 ? 2.109 -4.019 18.215 1.00 88.31 93 VAL A N 1
ATOM 687 C CA . VAL A 1 93 ? 2.835 -2.808 18.623 1.00 88.31 93 VAL A CA 1
ATOM 688 C C . VAL A 1 93 ? 4.232 -2.783 17.999 1.00 88.31 93 VAL A C 1
ATOM 690 O O . VAL A 1 93 ? 4.634 -1.749 17.482 1.00 88.31 93 VAL A O 1
ATOM 693 N N . GLU A 1 94 ? 4.922 -3.926 17.953 1.00 88.94 94 GLU A N 1
ATOM 694 C CA . GLU A 1 94 ? 6.238 -4.067 17.307 1.00 88.94 94 GLU A CA 1
ATOM 695 C C . GLU A 1 94 ? 6.205 -3.828 15.791 1.00 88.94 94 GLU A C 1
ATOM 697 O O . GLU A 1 94 ? 7.221 -3.488 15.200 1.00 88.94 94 GLU A O 1
ATOM 702 N N . ALA A 1 95 ? 5.040 -3.971 15.153 1.00 85.88 95 ALA A N 1
ATOM 703 C CA . ALA A 1 95 ? 4.862 -3.673 13.733 1.00 85.88 95 ALA A CA 1
ATOM 704 C C . ALA A 1 95 ? 4.671 -2.171 13.433 1.00 85.88 95 ALA A C 1
ATOM 706 O O . ALA A 1 95 ? 4.454 -1.805 12.277 1.00 85.88 95 ALA A O 1
ATOM 707 N N . GLN A 1 96 ? 4.660 -1.306 14.453 1.00 84.94 96 GLN A N 1
ATOM 708 C CA . GLN A 1 96 ? 4.560 0.144 14.277 1.00 84.94 96 GLN A CA 1
ATOM 709 C C . GLN A 1 96 ? 5.941 0.780 14.071 1.00 84.94 96 GLN A C 1
ATOM 711 O O . GLN A 1 96 ? 6.971 0.168 14.339 1.00 84.94 96 GLN A O 1
ATOM 716 N N . GLU A 1 97 ? 5.952 2.038 13.629 1.00 83.81 97 GLU A N 1
ATOM 717 C CA . GLU A 1 97 ? 7.166 2.859 13.606 1.00 83.81 97 GLU A CA 1
ATOM 718 C C . GLU A 1 97 ? 7.792 2.941 15.008 1.00 83.81 97 GLU A C 1
ATOM 720 O O . GLU A 1 97 ? 7.072 3.050 16.005 1.00 83.81 97 GLU A O 1
ATOM 725 N N . GLU A 1 98 ? 9.124 2.931 15.078 1.00 87.69 98 GLU A N 1
ATOM 726 C CA . GLU A 1 98 ? 9.901 2.959 16.323 1.00 87.69 98 GLU A CA 1
ATOM 727 C C . GLU A 1 98 ? 9.446 4.071 17.280 1.00 87.69 98 GLU A C 1
ATOM 729 O O . GLU A 1 98 ? 9.149 3.807 18.445 1.00 87.69 98 GLU A O 1
ATOM 734 N N . SER A 1 99 ? 9.255 5.287 16.760 1.00 87.88 99 SER A N 1
ATOM 735 C CA . SER A 1 99 ? 8.798 6.446 17.536 1.00 87.88 99 SER A CA 1
ATOM 736 C C . SER A 1 99 ? 7.439 6.219 18.220 1.00 87.88 99 SER A C 1
ATOM 738 O O . SER A 1 99 ? 7.212 6.638 19.360 1.00 87.88 99 SER A O 1
ATOM 740 N N . VAL A 1 100 ? 6.521 5.528 17.540 1.00 89.56 100 VAL A N 1
ATOM 741 C CA . VAL A 1 100 ? 5.170 5.226 18.025 1.00 89.56 100 VAL A CA 1
ATOM 742 C C . VAL A 1 100 ? 5.198 4.045 18.988 1.00 89.56 100 VAL A C 1
ATOM 744 O O . VAL A 1 100 ? 4.551 4.101 20.038 1.00 89.56 100 VAL A O 1
ATOM 747 N N . ARG A 1 101 ? 5.942 2.990 18.645 1.00 92.31 101 ARG A N 1
ATOM 748 C CA . ARG A 1 101 ? 6.138 1.801 19.478 1.00 92.31 101 ARG A CA 1
ATOM 749 C C . ARG A 1 101 ? 6.659 2.189 20.858 1.00 92.31 101 ARG A C 1
ATOM 751 O O . ARG A 1 101 ? 6.039 1.832 21.860 1.00 92.31 101 ARG A O 1
ATOM 758 N N . ASP A 1 102 ? 7.729 2.974 20.913 1.00 92.75 102 ASP A N 1
ATOM 759 C CA . ASP A 1 102 ? 8.374 3.361 22.168 1.00 92.75 102 ASP A CA 1
ATOM 760 C C . ASP A 1 102 ? 7.452 4.235 23.022 1.00 92.75 102 ASP A C 1
ATOM 762 O O . ASP A 1 102 ? 7.365 4.070 24.240 1.00 92.75 102 ASP A O 1
ATOM 766 N N . ALA A 1 103 ? 6.680 5.122 22.387 1.00 91.00 103 ALA A N 1
ATOM 767 C CA . ALA A 1 103 ? 5.677 5.927 23.075 1.00 91.00 103 ALA A CA 1
ATOM 768 C C . ALA A 1 103 ? 4.549 5.067 23.677 1.00 91.00 103 ALA A C 1
ATOM 770 O O . ALA A 1 103 ? 4.102 5.335 24.797 1.00 91.00 103 ALA A O 1
ATOM 771 N N . ILE A 1 104 ? 4.095 4.027 22.969 1.00 91.81 104 ILE A N 1
ATOM 772 C CA . ILE A 1 104 ? 3.101 3.075 23.486 1.00 91.81 104 ILE A CA 1
ATOM 773 C C . ILE A 1 104 ? 3.695 2.274 24.647 1.00 91.81 104 ILE A C 1
ATOM 775 O O . ILE A 1 104 ? 3.052 2.171 25.693 1.00 91.81 104 ILE A O 1
ATOM 779 N N . TRP A 1 105 ? 4.915 1.750 24.508 1.00 92.50 105 TRP A N 1
ATOM 780 C CA . TRP A 1 105 ? 5.555 0.976 25.572 1.00 92.50 105 TRP A CA 1
ATOM 781 C C . TRP A 1 105 ? 5.854 1.800 26.814 1.00 92.50 105 TRP A C 1
ATOM 783 O O . TRP A 1 105 ? 5.631 1.323 27.926 1.00 92.50 105 TRP A O 1
ATOM 793 N N . LYS A 1 106 ? 6.230 3.069 26.645 1.00 91.44 106 LYS A N 1
ATOM 794 C CA . LYS A 1 106 ? 6.359 4.011 27.755 1.00 91.44 106 LYS A CA 1
ATOM 795 C C . LYS A 1 106 ? 5.048 4.152 28.527 1.00 91.44 106 LYS A C 1
ATOM 797 O O . LYS A 1 106 ? 5.072 4.083 29.751 1.00 91.44 106 LYS A O 1
ATOM 802 N N . LEU A 1 107 ? 3.913 4.296 27.834 1.00 89.31 107 LEU A N 1
ATOM 803 C CA . LEU A 1 107 ? 2.601 4.360 28.487 1.00 89.31 107 LEU A CA 1
ATOM 804 C C . LEU A 1 107 ? 2.246 3.049 29.197 1.00 89.31 107 LEU A C 1
ATOM 806 O O . LEU A 1 107 ? 1.717 3.083 30.303 1.00 89.31 107 LEU A O 1
ATOM 810 N N . VAL A 1 108 ? 2.538 1.895 28.591 1.00 89.31 108 VAL A N 1
ATOM 811 C CA . VAL A 1 108 ? 2.295 0.588 29.226 1.00 89.31 108 VAL A CA 1
ATOM 812 C C . VAL A 1 108 ? 3.104 0.449 30.517 1.00 89.31 108 VAL A C 1
ATOM 814 O O . VAL A 1 108 ? 2.550 0.018 31.526 1.00 89.31 108 VAL A O 1
ATOM 817 N N . ALA A 1 109 ? 4.377 0.850 30.495 1.00 88.31 109 ALA A N 1
ATOM 818 C CA . ALA A 1 109 ? 5.267 0.779 31.647 1.00 88.31 109 ALA A CA 1
ATOM 819 C C . ALA A 1 109 ? 4.866 1.751 32.768 1.00 88.31 109 ALA A C 1
ATOM 821 O O . ALA A 1 109 ? 4.927 1.382 33.937 1.00 88.31 109 ALA A O 1
ATOM 822 N N . SER A 1 110 ? 4.446 2.976 32.431 1.00 85.31 110 SER A N 1
ATOM 823 C CA . SER A 1 110 ? 4.133 3.999 33.436 1.00 85.31 110 SER A CA 1
ATOM 824 C C . SER A 1 110 ? 2.726 3.884 34.020 1.00 85.31 110 SER A C 1
ATOM 826 O O . SER A 1 110 ? 2.519 4.201 35.184 1.00 85.31 110 SER A O 1
ATOM 828 N N . GLU A 1 111 ? 1.744 3.478 33.214 1.00 82.12 111 GLU A N 1
ATOM 829 C CA . GLU A 1 111 ? 0.324 3.608 33.559 1.00 82.12 111 GLU A CA 1
ATOM 830 C C . GLU A 1 111 ? -0.389 2.264 33.778 1.00 82.12 111 GLU A C 1
ATOM 832 O O . GLU A 1 111 ? -1.493 2.247 34.326 1.00 82.12 111 GLU A O 1
ATOM 837 N N . GLY A 1 112 ? 0.211 1.144 33.364 1.00 76.56 112 GLY A N 1
ATOM 838 C CA . GLY A 1 112 ? -0.351 -0.199 33.515 1.00 76.56 112 GLY A CA 1
ATOM 839 C C . GLY A 1 112 ? -1.576 -0.504 32.626 1.00 76.56 112 GLY A C 1
ATOM 840 O O . GLY A 1 112 ? -2.162 0.380 31.990 1.00 76.56 112 GLY A O 1
ATOM 841 N N . PRO A 1 113 ? -1.980 -1.785 32.523 1.00 79.81 113 PRO A N 1
ATOM 842 C CA . PRO A 1 113 ? -3.139 -2.202 31.737 1.00 79.81 113 PRO A CA 1
ATOM 843 C C . PRO A 1 113 ? -4.479 -1.981 32.479 1.00 79.81 113 PRO A C 1
ATOM 845 O O . PRO A 1 113 ? -4.519 -2.029 33.707 1.00 79.81 113 PRO A O 1
ATOM 848 N N . PRO A 1 114 ? -5.613 -1.835 31.760 1.00 89.12 114 PRO A N 1
ATOM 849 C CA . PRO A 1 114 ? -5.730 -1.805 30.304 1.00 89.12 114 PRO A CA 1
ATOM 850 C C . PRO A 1 114 ? -5.494 -0.404 29.720 1.00 89.12 114 PRO A C 1
ATOM 852 O O . PRO A 1 114 ? -6.152 0.569 30.097 1.00 89.12 114 PRO A O 1
ATOM 855 N N . LEU A 1 115 ? -4.613 -0.332 28.717 1.00 92.25 115 LEU A N 1
ATOM 856 C CA . LEU A 1 115 ? -4.261 0.916 28.036 1.00 92.25 115 LEU A CA 1
ATOM 857 C C . LEU A 1 115 ? -5.419 1.478 27.195 1.00 92.25 115 LEU A C 1
ATOM 859 O O . LEU A 1 115 ? -5.578 2.691 27.077 1.00 92.25 115 LEU A O 1
ATOM 863 N N . VAL A 1 116 ? -6.238 0.599 26.609 1.00 94.44 116 VAL A N 1
ATOM 864 C CA . VAL A 1 116 ? -7.389 0.984 25.788 1.00 94.44 116 VAL A CA 1
ATOM 865 C C . VAL A 1 116 ? -8.621 0.209 26.217 1.00 94.44 116 VAL A C 1
ATOM 867 O O . VAL A 1 116 ? -8.593 -1.006 26.412 1.00 94.44 116 VAL A O 1
ATOM 870 N N . GLN A 1 117 ? -9.732 0.925 26.331 1.00 94.94 117 GLN A N 1
ATOM 871 C CA . GLN A 1 117 ? -11.012 0.371 26.740 1.00 94.94 117 GLN A CA 1
ATOM 872 C C . GLN A 1 117 ? -12.122 0.863 25.818 1.00 94.94 117 GLN A C 1
ATOM 874 O O . GLN A 1 117 ? -12.133 2.010 25.372 1.00 94.94 117 GLN A O 1
ATOM 879 N N . ARG A 1 118 ? -13.098 0.007 25.528 1.00 93.56 118 ARG A N 1
ATOM 880 C CA . ARG A 1 118 ? -14.244 0.338 24.685 1.00 93.56 118 ARG A CA 1
ATOM 881 C C . ARG A 1 118 ? -15.469 0.641 25.534 1.00 93.56 118 ARG A C 1
ATOM 883 O O . ARG A 1 118 ? -15.934 -0.210 26.286 1.00 93.56 118 ARG A O 1
ATOM 890 N N . VAL A 1 119 ? -16.026 1.838 25.342 1.00 93.19 119 VAL A N 1
ATOM 891 C CA . VAL A 1 119 ? -17.252 2.300 26.023 1.00 93.19 119 VAL A CA 1
ATOM 892 C C . VAL A 1 119 ? -18.468 2.321 25.096 1.00 93.19 119 VAL A C 1
ATOM 894 O O . VAL A 1 119 ? -19.608 2.359 25.543 1.00 93.19 119 VAL A O 1
ATOM 897 N N . SER A 1 120 ? -18.266 2.298 23.776 1.00 89.25 120 SER A N 1
ATOM 898 C CA . SER A 1 120 ? -19.350 2.095 22.810 1.00 89.25 120 SER A CA 1
ATOM 899 C C . SER A 1 120 ? -18.820 1.595 21.464 1.00 89.25 120 SER A C 1
ATOM 901 O O . SER A 1 120 ? -17.614 1.453 21.263 1.00 89.25 120 SER A O 1
ATOM 903 N N . LYS A 1 121 ? -19.711 1.367 20.488 1.00 85.06 121 LYS A N 1
ATOM 904 C CA . LYS A 1 121 ? -19.303 0.936 19.140 1.00 85.06 121 LYS A CA 1
ATOM 905 C C . LYS A 1 121 ? -18.315 1.909 18.475 1.00 85.06 121 LYS A C 1
ATOM 907 O O . LYS A 1 121 ? -17.424 1.441 17.774 1.00 85.06 121 LYS A O 1
ATOM 912 N N . ALA A 1 122 ? -18.460 3.213 18.714 1.00 87.19 122 ALA A N 1
ATOM 913 C CA . ALA A 1 122 ? -17.697 4.270 18.044 1.00 87.19 122 ALA A CA 1
ATOM 914 C C . ALA A 1 122 ? -16.824 5.109 18.995 1.00 87.19 122 ALA A C 1
ATOM 916 O O . ALA A 1 122 ? -16.248 6.104 18.566 1.00 87.19 122 ALA A O 1
ATOM 917 N N . VAL A 1 123 ? -16.746 4.758 20.284 1.00 91.62 123 VAL A N 1
ATOM 918 C CA . VAL A 1 123 ? -15.955 5.511 21.269 1.00 91.62 123 VAL A CA 1
ATOM 919 C C . VAL A 1 123 ? -15.120 4.553 22.103 1.00 91.62 123 VAL A C 1
ATOM 921 O O . VAL A 1 123 ? -15.648 3.617 22.713 1.00 91.62 123 VAL A O 1
ATOM 924 N N . LEU A 1 124 ? -13.826 4.833 22.108 1.00 94.06 124 LEU A N 1
ATOM 925 C CA . LEU A 1 124 ? -12.784 4.213 22.906 1.00 94.06 124 LEU A CA 1
ATOM 926 C C . LEU A 1 124 ? -12.309 5.218 23.954 1.00 94.06 124 LEU A C 1
ATOM 928 O O . LEU A 1 124 ? -12.540 6.423 23.833 1.00 94.06 124 LEU A O 1
ATOM 932 N N . VAL A 1 125 ? -11.645 4.707 24.974 1.00 94.94 125 VAL A N 1
ATOM 933 C CA . VAL A 1 125 ? -10.936 5.484 25.977 1.00 94.94 125 VAL A CA 1
ATOM 934 C C . VAL A 1 125 ? -9.506 4.967 26.006 1.00 94.94 125 VAL A C 1
ATOM 936 O O . VAL A 1 125 ? -9.297 3.771 26.211 1.00 94.94 125 VAL A O 1
ATOM 939 N N . ALA A 1 126 ? -8.550 5.853 25.748 1.00 93.88 126 ALA A N 1
ATOM 940 C CA . ALA A 1 126 ? -7.125 5.561 25.829 1.00 93.88 126 ALA A CA 1
ATOM 941 C C . ALA A 1 126 ? -6.556 6.152 27.117 1.00 93.88 126 ALA A C 1
ATOM 943 O O . ALA A 1 126 ? -6.984 7.220 27.562 1.00 93.88 126 ALA A O 1
ATOM 944 N N . ARG A 1 127 ? -5.595 5.453 27.709 1.00 91.25 127 ARG A N 1
ATOM 945 C CA . ARG A 1 127 ? -4.836 5.930 28.860 1.00 91.25 127 ARG A CA 1
ATOM 946 C C . ARG A 1 127 ? -3.804 6.964 28.396 1.00 91.25 127 ARG A C 1
ATOM 948 O O . ARG A 1 127 ? -3.208 6.807 27.329 1.00 91.25 127 ARG A O 1
ATOM 955 N N . ARG A 1 128 ? -3.636 8.022 29.184 1.00 89.81 128 ARG A N 1
ATOM 956 C CA . ARG A 1 128 ? -2.634 9.087 29.018 1.00 89.81 128 ARG A CA 1
ATOM 957 C C . ARG A 1 128 ? -1.914 9.283 30.351 1.00 89.81 128 ARG A C 1
ATOM 959 O O . ARG A 1 128 ? -2.402 8.796 31.369 1.00 89.81 128 ARG A O 1
ATOM 966 N N . GLN A 1 129 ? -0.808 10.024 30.355 1.00 85.06 129 GLN A N 1
ATOM 967 C CA . GLN A 1 129 ? -0.131 10.388 31.605 1.00 85.06 129 GLN A CA 1
ATOM 968 C C . GLN A 1 129 ? -1.118 11.076 32.557 1.00 85.06 129 GLN A C 1
ATOM 970 O O . GLN A 1 129 ? -1.696 12.108 32.209 1.00 85.06 129 GLN A O 1
ATOM 975 N N . GLY A 1 130 ? -1.355 10.467 33.720 1.00 82.31 130 GLY A N 1
ATOM 976 C CA . GLY A 1 130 ? -2.242 11.014 34.749 1.00 82.31 130 GLY A CA 1
ATOM 977 C C . GLY A 1 130 ? -3.745 10.955 34.442 1.00 82.31 130 GLY A C 1
ATOM 978 O O . GLY A 1 130 ? -4.518 11.646 35.102 1.00 82.31 130 GLY A O 1
ATOM 979 N N . GLY A 1 131 ? -4.206 10.164 33.462 1.00 88.94 131 GLY A N 1
ATOM 980 C CA . GLY A 1 131 ? -5.649 9.994 33.256 1.00 88.94 131 GLY A CA 1
ATOM 981 C C . GLY A 1 131 ? -6.064 9.288 31.969 1.00 88.94 131 GLY A C 1
ATOM 982 O O . GLY A 1 131 ? -5.416 8.359 31.486 1.00 88.94 131 GLY A O 1
ATOM 983 N N . PHE A 1 132 ? -7.186 9.733 31.404 1.00 92.44 132 PHE A N 1
ATOM 984 C CA . PHE A 1 132 ? -7.805 9.114 30.236 1.00 92.44 132 PHE A CA 1
ATOM 985 C C . PHE A 1 132 ? -8.289 10.144 29.220 1.00 92.44 132 PHE A C 1
ATOM 987 O O . PHE A 1 132 ? -8.576 11.286 29.564 1.00 92.44 132 PHE A O 1
ATOM 994 N N . VAL A 1 133 ? -8.422 9.707 27.969 1.00 93.06 133 VAL A N 1
ATOM 995 C CA . VAL A 1 133 ? -8.947 10.518 26.868 1.00 93.06 133 VAL A CA 1
ATOM 996 C C . VAL A 1 133 ? -9.924 9.721 26.013 1.00 93.06 133 VAL A C 1
ATOM 998 O O . VAL A 1 133 ? -9.696 8.546 25.711 1.00 93.06 133 VAL A O 1
ATOM 1001 N N . HIS A 1 134 ? -11.022 10.348 25.582 1.00 93.75 134 HIS A N 1
ATOM 1002 C CA . HIS A 1 134 ? -11.916 9.739 24.597 1.00 93.75 134 HIS A CA 1
ATOM 1003 C C . HIS A 1 134 ? -11.301 9.781 23.198 1.00 93.75 134 HIS A C 1
ATOM 1005 O O . HIS A 1 134 ? -10.874 10.824 22.702 1.00 93.75 134 HIS A O 1
ATOM 1011 N N . VAL A 1 135 ? -11.355 8.644 22.509 1.00 92.25 135 VAL A N 1
ATOM 1012 C CA . VAL A 1 135 ? -10.984 8.520 21.098 1.00 92.25 135 VAL A CA 1
ATOM 1013 C C . VAL A 1 135 ? -12.200 8.034 20.317 1.00 92.25 135 VAL A C 1
ATOM 1015 O O . VAL A 1 135 ? -12.766 6.974 20.591 1.00 92.25 135 VAL A O 1
ATOM 1018 N N . ARG A 1 136 ? -12.647 8.823 19.339 1.00 90.44 136 ARG A N 1
ATOM 1019 C CA . ARG A 1 136 ? -13.840 8.532 18.535 1.00 90.44 136 ARG A CA 1
ATOM 1020 C C . ARG A 1 136 ? -13.452 7.903 17.201 1.00 90.44 136 ARG A C 1
ATOM 1022 O O . ARG A 1 136 ? -12.637 8.457 16.471 1.00 90.44 136 ARG A O 1
ATOM 1029 N N . LEU A 1 137 ? -14.087 6.784 16.865 1.00 86.81 137 LEU A N 1
ATOM 1030 C CA . LEU A 1 137 ? -13.980 6.123 15.568 1.00 86.81 137 LEU A CA 1
ATOM 1031 C C . LEU A 1 137 ? -15.070 6.653 14.629 1.00 86.81 137 LEU A C 1
ATOM 1033 O O . LEU A 1 137 ? -16.263 6.510 14.905 1.00 86.81 137 LEU A O 1
ATOM 1037 N N . SER A 1 138 ? -14.665 7.272 13.524 1.00 81.19 138 SER A N 1
ATOM 1038 C CA . SER A 1 138 ? -15.584 7.761 12.496 1.00 81.19 138 SER A CA 1
ATOM 1039 C C . SER A 1 138 ? -16.120 6.616 11.617 1.00 81.19 138 SER A C 1
ATOM 1041 O O . SER A 1 138 ? -15.494 5.555 11.535 1.00 81.19 138 SER A O 1
ATOM 1043 N N . PRO A 1 139 ? -17.244 6.817 10.900 1.00 73.19 139 PRO A N 1
ATOM 1044 C CA . PRO A 1 139 ? -17.736 5.849 9.913 1.00 73.19 139 PRO A CA 1
ATOM 1045 C C . PRO A 1 139 ? -16.708 5.510 8.821 1.00 73.19 139 PRO A C 1
ATOM 1047 O O . PRO A 1 139 ? -16.661 4.375 8.359 1.00 73.19 139 PRO A O 1
ATOM 1050 N N . CYS A 1 140 ? -15.830 6.457 8.476 1.00 72.06 140 CYS A N 1
ATOM 1051 C CA . CYS A 1 140 ? -14.726 6.269 7.530 1.00 72.06 140 CYS A CA 1
ATOM 1052 C C . CYS A 1 140 ? -13.477 5.625 8.165 1.00 72.06 140 CYS A C 1
ATOM 1054 O O . CYS A 1 140 ? -12.383 5.765 7.630 1.00 72.06 140 CYS A O 1
ATOM 1056 N N . ARG A 1 141 ? -13.617 4.960 9.322 1.00 77.56 141 ARG A N 1
ATOM 1057 C CA . ARG A 1 141 ? -12.538 4.275 10.060 1.00 77.56 141 ARG A CA 1
ATOM 1058 C C . ARG A 1 141 ? -11.372 5.169 10.501 1.00 77.56 141 ARG A C 1
ATOM 1060 O O . ARG A 1 141 ? -10.270 4.683 10.719 1.00 77.56 141 ARG A O 1
ATOM 1067 N N . GLN A 1 142 ? -11.613 6.464 10.690 1.00 81.50 142 GLN A N 1
ATOM 1068 C CA . GLN A 1 142 ? -10.603 7.380 11.224 1.00 81.50 142 GLN A CA 1
ATOM 1069 C C . GLN A 1 142 ? -10.781 7.549 12.730 1.00 81.50 142 GLN A C 1
ATOM 1071 O O . GLN A 1 142 ? -11.895 7.799 13.199 1.00 81.50 142 GLN A O 1
ATOM 1076 N N . LEU A 1 143 ? -9.684 7.457 13.478 1.00 87.06 143 LEU A N 1
ATOM 1077 C CA . LEU A 1 143 ? -9.656 7.737 14.911 1.00 87.06 143 LEU A CA 1
ATOM 1078 C C . LEU A 1 143 ? -9.405 9.227 15.153 1.00 87.06 143 LEU A C 1
ATOM 1080 O O . LEU A 1 143 ? -8.580 9.848 14.487 1.00 87.06 143 LEU A O 1
ATOM 1084 N N . ARG A 1 144 ? -10.147 9.806 16.099 1.00 87.69 144 ARG A N 1
ATOM 1085 C CA . ARG A 1 144 ? -10.005 11.202 16.524 1.00 87.69 144 ARG A CA 1
ATOM 1086 C C . ARG A 1 144 ? -9.899 11.265 18.037 1.00 87.69 144 ARG A C 1
ATOM 1088 O O . ARG A 1 144 ? -10.861 10.938 18.729 1.00 87.69 144 ARG A O 1
ATOM 1095 N N . CYS A 1 145 ? -8.738 11.675 18.525 1.00 89.25 145 CYS A N 1
ATOM 1096 C CA . CYS A 1 145 ? -8.499 11.941 19.938 1.00 89.25 145 CYS A CA 1
ATOM 1097 C C . CYS A 1 145 ? -9.141 13.275 20.346 1.00 89.25 145 CYS A C 1
ATOM 1099 O O . CYS A 1 145 ? -9.006 14.255 19.612 1.00 89.25 145 CYS A O 1
ATOM 1101 N N . ALA A 1 146 ? -9.826 13.308 21.493 1.00 86.69 146 ALA A N 1
ATOM 1102 C CA . ALA A 1 146 ? -10.460 14.522 22.006 1.00 86.69 146 ALA A CA 1
ATOM 1103 C C . ALA A 1 146 ? -9.432 15.609 22.366 1.00 86.69 146 ALA A C 1
ATOM 1105 O O . ALA A 1 146 ? -9.601 16.749 21.946 1.00 86.69 146 ALA A O 1
ATOM 1106 N N . ASP A 1 147 ? -8.338 15.242 23.039 1.00 83.81 147 ASP A N 1
ATOM 1107 C CA . ASP A 1 147 ? -7.334 16.212 23.505 1.00 83.81 147 ASP A CA 1
ATOM 1108 C C . ASP A 1 147 ? -6.403 16.706 22.399 1.00 83.81 147 ASP A C 1
ATOM 1110 O O . ASP A 1 147 ? -5.942 17.841 22.418 1.00 83.81 147 ASP A O 1
ATOM 1114 N N . CYS A 1 148 ? -6.078 15.840 21.436 1.00 81.38 148 CYS A N 1
ATOM 1115 C CA . CYS A 1 148 ? -5.040 16.148 20.451 1.00 81.38 148 CYS A CA 1
ATOM 1116 C C . CYS A 1 148 ? -5.580 16.870 19.205 1.00 81.38 148 CYS A C 1
ATOM 1118 O O . CYS A 1 148 ? -4.781 17.310 18.385 1.00 81.38 148 CYS A O 1
ATOM 1120 N N . GLY A 1 149 ? -6.907 16.996 19.049 1.00 61.31 149 GLY A N 1
ATOM 1121 C CA . GLY A 1 149 ? -7.540 17.712 17.933 1.00 61.31 149 GLY A CA 1
ATOM 1122 C C . GLY A 1 149 ? -7.117 17.229 16.533 1.00 61.31 149 GLY A C 1
ATOM 1123 O O . GLY A 1 149 ? -6.384 16.262 16.367 1.00 61.31 149 GLY A O 1
ATOM 1124 N N . ARG A 1 150 ? -7.594 17.888 15.466 1.00 52.62 150 ARG A N 1
ATOM 1125 C CA . ARG A 1 150 ? -7.228 17.559 14.065 1.00 52.62 150 ARG A CA 1
ATOM 1126 C C . ARG A 1 150 ? -5.766 17.889 13.710 1.00 52.62 150 ARG A C 1
ATOM 1128 O O . ARG A 1 150 ? -5.381 17.677 12.564 1.00 52.62 150 ARG A O 1
ATOM 1135 N N . SER A 1 151 ? -4.983 18.447 14.634 1.00 48.91 151 SER A N 1
ATOM 1136 C CA . SER A 1 151 ? -3.714 19.106 14.317 1.00 48.91 151 SER A CA 1
ATOM 1137 C C . SER A 1 151 ? -2.541 18.160 14.088 1.00 48.91 151 SER A C 1
ATOM 1139 O O . SER A 1 151 ? -1.523 18.626 13.593 1.00 48.91 151 SER A O 1
ATOM 1141 N N . LYS A 1 152 ? -2.655 16.853 14.348 1.00 47.59 152 LYS A N 1
ATOM 1142 C CA . LYS A 1 152 ? -1.644 15.867 13.933 1.00 47.59 152 LYS A CA 1
ATOM 1143 C C . LYS A 1 152 ? -2.326 14.540 13.613 1.00 47.59 152 LYS A C 1
ATOM 1145 O O . LYS A 1 152 ? -2.982 13.950 14.471 1.00 47.59 152 LYS A O 1
ATOM 1150 N N . GLN A 1 153 ? -2.204 14.068 12.373 1.00 53.59 153 GLN A N 1
ATOM 1151 C CA . GLN A 1 153 ? -2.458 12.659 12.074 1.00 53.59 153 GLN A CA 1
ATOM 1152 C C . GLN A 1 153 ? -1.559 11.826 13.004 1.00 53.59 153 GLN A C 1
ATOM 1154 O O . GLN A 1 153 ? -0.368 12.099 13.091 1.00 53.59 153 GLN A O 1
ATOM 1159 N N . GLY A 1 154 ? -2.127 10.864 13.736 1.00 68.56 154 GLY A N 1
ATOM 1160 C CA . GLY A 1 154 ? -1.330 9.900 14.500 1.00 68.56 154 GLY A CA 1
ATOM 1161 C C . GLY A 1 154 ? -0.773 10.382 15.848 1.00 68.56 154 GLY A C 1
ATOM 1162 O O . GLY A 1 154 ? 0.430 10.350 16.069 1.00 68.56 154 GLY A O 1
ATOM 1163 N N . CYS A 1 155 ? -1.622 10.769 16.808 1.00 87.94 155 CYS A N 1
ATOM 1164 C CA . CYS A 1 155 ? -1.167 10.822 18.206 1.00 87.94 155 CYS A CA 1
ATOM 1165 C C . CYS A 1 155 ? -1.048 9.408 18.807 1.00 87.94 155 CYS A C 1
ATOM 1167 O O . CYS A 1 155 ? -1.766 8.492 18.389 1.00 87.94 155 CYS A O 1
ATOM 1169 N N . VAL A 1 156 ? -0.219 9.247 19.846 1.00 90.31 156 VAL A N 1
ATOM 1170 C CA . VAL A 1 156 ? -0.011 7.956 20.535 1.00 90.31 156 VAL A CA 1
ATOM 1171 C C . VAL A 1 156 ? -1.323 7.321 21.015 1.00 90.31 156 VAL A C 1
ATOM 1173 O O . VAL A 1 156 ? -1.509 6.119 20.874 1.00 90.31 156 VAL A O 1
ATOM 1176 N N . HIS A 1 157 ? -2.297 8.116 21.474 1.00 91.62 157 HIS A N 1
ATOM 1177 C CA . HIS A 1 157 ? -3.611 7.615 21.904 1.00 91.62 157 HIS A CA 1
ATOM 1178 C C . HIS A 1 157 ? -4.407 6.980 20.755 1.00 91.62 157 HIS A C 1
ATOM 1180 O O . HIS A 1 157 ? -5.102 5.978 20.942 1.00 91.62 157 HIS A O 1
ATOM 1186 N N . SER A 1 158 ? -4.306 7.558 19.553 1.00 90.69 158 SER A N 1
ATOM 1187 C CA . SER A 1 158 ? -4.962 7.024 18.356 1.00 90.69 158 SER A CA 1
ATOM 1188 C C . SER A 1 158 ? -4.260 5.756 17.876 1.00 90.69 158 SER A C 1
ATOM 1190 O O . SER A 1 158 ? -4.941 4.788 17.546 1.00 90.69 158 SER A O 1
ATOM 1192 N N . TYR A 1 159 ? -2.925 5.722 17.907 1.00 90.75 159 TYR A N 1
ATOM 1193 C CA . TYR A 1 159 ? -2.154 4.521 17.576 1.00 90.75 159 TYR A CA 1
ATOM 1194 C C . TYR A 1 159 ? -2.387 3.382 18.570 1.00 90.75 159 TYR A C 1
ATOM 1196 O O . TYR A 1 159 ? -2.649 2.258 18.148 1.00 90.75 159 TYR A O 1
ATOM 1204 N N . ALA A 1 160 ? -2.421 3.667 19.873 1.00 92.00 160 ALA A N 1
ATOM 1205 C CA . ALA A 1 160 ? -2.782 2.692 20.897 1.00 92.00 160 ALA A CA 1
ATOM 1206 C C . ALA A 1 160 ? -4.184 2.114 20.643 1.00 92.00 160 ALA A C 1
ATOM 1208 O O . ALA A 1 160 ? -4.372 0.899 20.674 1.00 92.00 160 ALA A O 1
ATOM 1209 N N . CYS A 1 161 ? -5.167 2.966 20.319 1.00 92.00 161 CYS A N 1
ATOM 1210 C CA . CYS A 1 161 ? -6.517 2.528 19.956 1.00 92.00 161 CYS A CA 1
ATOM 1211 C C . CYS A 1 161 ? -6.542 1.657 18.697 1.00 92.00 161 CYS A C 1
ATOM 1213 O O . CYS A 1 161 ? -7.273 0.669 18.657 1.00 92.00 161 CYS A O 1
ATOM 1215 N N . MET A 1 162 ? -5.757 2.009 17.679 1.00 90.25 162 MET A N 1
ATOM 1216 C CA . MET A 1 162 ? -5.627 1.220 16.456 1.00 90.25 162 MET A CA 1
ATOM 1217 C C . MET A 1 162 ? -5.035 -0.159 16.761 1.00 90.25 162 MET A C 1
ATOM 1219 O O . MET A 1 162 ? -5.646 -1.168 16.420 1.00 90.25 162 MET A O 1
ATOM 1223 N N . CYS A 1 163 ? -3.913 -0.207 17.483 1.00 90.75 163 CYS A N 1
ATOM 1224 C CA . CYS A 1 163 ? -3.256 -1.449 17.884 1.00 90.75 163 CYS A CA 1
ATOM 1225 C C . CYS A 1 163 ? -4.178 -2.331 18.733 1.00 90.75 163 CYS A C 1
ATOM 1227 O O . CYS A 1 163 ? -4.246 -3.542 18.523 1.00 90.75 163 CYS A O 1
ATOM 1229 N N . ALA A 1 164 ? -4.927 -1.733 19.661 1.00 91.62 164 ALA A N 1
ATOM 1230 C CA . ALA A 1 164 ? -5.875 -2.444 20.507 1.00 91.62 164 ALA A CA 1
ATOM 1231 C C . ALA A 1 164 ? -7.077 -2.981 19.715 1.00 91.62 164 ALA A C 1
ATOM 1233 O O . ALA A 1 164 ? -7.506 -4.102 19.960 1.00 91.62 164 ALA A O 1
ATOM 1234 N N . LEU A 1 165 ? -7.608 -2.235 18.739 1.00 89.00 165 LEU A N 1
ATOM 1235 C CA . LEU A 1 165 ? -8.663 -2.735 17.849 1.00 89.00 165 LEU A CA 1
ATOM 1236 C C . LEU A 1 165 ? -8.165 -3.907 16.998 1.00 89.00 165 LEU A C 1
ATOM 1238 O O . LEU A 1 165 ? -8.823 -4.941 16.969 1.00 89.00 165 LEU A O 1
ATOM 1242 N N . THR A 1 166 ? -6.985 -3.787 16.390 1.00 86.75 166 THR A N 1
ATOM 1243 C CA . THR A 1 166 ? -6.355 -4.872 15.619 1.00 86.75 166 THR A CA 1
ATOM 1244 C C . THR A 1 166 ? -6.067 -6.097 16.493 1.00 86.75 166 THR A C 1
ATOM 1246 O O . THR A 1 166 ? -6.234 -7.235 16.064 1.00 86.75 166 THR A O 1
ATOM 1249 N N . SER A 1 167 ? -5.677 -5.880 17.751 1.00 86.88 167 SER A N 1
ATOM 1250 C CA . SER A 1 167 ? -5.425 -6.946 18.728 1.00 86.88 167 SER A CA 1
ATOM 1251 C C . SER A 1 167 ? -6.707 -7.622 19.226 1.00 86.88 167 SER A C 1
ATOM 1253 O O . SER A 1 167 ? -6.694 -8.826 19.502 1.00 86.88 167 SER A O 1
ATOM 1255 N N . ALA A 1 168 ? -7.785 -6.846 19.380 1.00 79.19 168 ALA A N 1
ATOM 1256 C CA . ALA A 1 168 ? -9.074 -7.262 19.927 1.00 79.19 168 ALA A CA 1
ATOM 1257 C C . ALA A 1 168 ? -10.038 -7.817 18.884 1.00 79.19 168 ALA A C 1
ATOM 1259 O O . ALA A 1 168 ? -10.990 -8.510 19.261 1.00 79.19 168 ALA A O 1
ATOM 1260 N N . ASP A 1 169 ? -9.829 -7.504 17.603 1.00 70.62 169 ASP A N 1
ATOM 1261 C CA . ASP A 1 169 ? -10.558 -8.134 16.521 1.00 70.62 169 ASP A CA 1
ATOM 1262 C C . ASP A 1 169 ? -10.334 -9.638 16.646 1.00 70.62 169 ASP A C 1
ATOM 1264 O O . ASP A 1 169 ? -9.283 -10.197 16.323 1.00 70.62 169 ASP A O 1
ATOM 1268 N N . LYS A 1 170 ? -11.383 -10.304 17.135 1.00 46.94 170 LYS A N 1
ATOM 1269 C CA . LYS A 1 170 ? -11.638 -11.710 16.879 1.00 46.94 170 LYS A CA 1
ATOM 1270 C C . LYS A 1 170 ? -11.838 -11.856 15.371 1.00 46.94 170 LYS A C 1
ATOM 1272 O O . LYS A 1 170 ? -12.931 -12.161 14.903 1.00 46.94 170 LYS A O 1
ATOM 1277 N N . LEU A 1 171 ? -10.768 -11.717 14.597 1.00 40.56 171 LEU A N 1
ATOM 1278 C CA . LEU A 1 171 ? -10.544 -12.670 13.530 1.00 40.56 171 LEU A CA 1
ATOM 1279 C C . LEU A 1 171 ? -10.809 -14.028 14.227 1.00 40.56 171 LEU A C 1
ATOM 1281 O O . LEU A 1 171 ? -10.260 -14.307 15.290 1.00 40.56 171 LEU A O 1
ATOM 1285 N N . ARG A 1 172 ? -11.625 -14.957 13.729 1.00 40.28 172 ARG A N 1
ATOM 1286 C CA . ARG A 1 172 ? -11.327 -15.635 12.463 1.00 40.28 172 ARG A CA 1
ATOM 1287 C C . ARG A 1 172 ? -9.819 -15.689 12.165 1.00 40.28 172 ARG A C 1
ATOM 1289 O O . ARG A 1 172 ? -9.412 -15.698 11.024 1.00 40.28 172 ARG A O 1
ATOM 1296 N N . ALA A 1 173 ? -9.007 -15.754 13.213 1.00 38.03 173 ALA A N 1
ATOM 1297 C CA . ALA A 1 173 ? -7.836 -16.560 13.277 1.00 38.03 173 ALA A CA 1
ATOM 1298 C C . ALA A 1 173 ? -8.367 -17.905 13.794 1.00 38.03 173 ALA A C 1
ATOM 1300 O O . ALA A 1 173 ? -8.177 -18.285 14.944 1.00 38.03 173 ALA A O 1
ATOM 1301 N N . VAL A 1 174 ? -8.981 -18.677 12.888 1.00 38.22 174 VAL A N 1
ATOM 1302 C CA . VAL A 1 174 ? -8.278 -19.929 12.616 1.00 38.22 174 VAL A CA 1
ATOM 1303 C C . VAL A 1 174 ? -6.912 -19.407 12.220 1.00 38.22 174 VAL A C 1
ATOM 1305 O O . VAL A 1 174 ? -6.785 -18.855 11.135 1.00 38.22 174 VAL A O 1
ATOM 1308 N N . ALA A 1 175 ? -5.969 -19.354 13.165 1.00 34.75 175 ALA A N 1
ATOM 1309 C CA . ALA A 1 175 ? -4.590 -19.240 12.760 1.00 34.75 175 ALA A CA 1
ATOM 1310 C C . ALA A 1 175 ? -4.470 -20.395 11.770 1.00 34.75 175 ALA A C 1
ATOM 1312 O O . ALA A 1 175 ? -4.709 -21.543 12.182 1.00 34.75 175 ALA A O 1
ATOM 1313 N N . PRO A 1 176 ? -4.265 -20.134 10.468 1.00 37.00 176 PRO A N 1
ATOM 1314 C CA . PRO A 1 176 ? -3.876 -21.227 9.617 1.00 37.00 176 PRO A CA 1
ATOM 1315 C C . PRO A 1 176 ? -2.676 -21.816 10.353 1.00 37.00 176 PRO A C 1
ATOM 1317 O O . PRO A 1 176 ? -1.827 -21.086 10.873 1.00 37.00 176 PRO A O 1
ATOM 1320 N N . LYS A 1 177 ? -2.639 -23.138 10.524 1.00 46.81 177 LYS A N 1
ATOM 1321 C CA . LYS A 1 177 ? -1.531 -23.829 11.210 1.00 46.81 177 LYS A CA 1
ATOM 1322 C C . LYS A 1 177 ? -0.173 -23.613 10.490 1.00 46.81 177 LYS A C 1
ATOM 1324 O O . LYS A 1 177 ? 0.775 -24.348 10.733 1.00 46.81 177 LYS A O 1
ATOM 1329 N N . ARG A 1 178 ? -0.104 -22.646 9.566 1.00 48.00 178 ARG A N 1
ATOM 1330 C CA . ARG A 1 178 ? 0.966 -22.190 8.687 1.00 48.00 178 ARG A CA 1
ATOM 1331 C C . ARG A 1 178 ? 0.722 -20.693 8.416 1.00 48.00 178 ARG A C 1
ATOM 1333 O O . ARG A 1 178 ? -0.439 -20.336 8.248 1.00 48.00 178 ARG A O 1
ATOM 1340 N N . PRO A 1 179 ? 1.740 -19.823 8.364 1.00 51.66 179 PRO A N 1
ATOM 1341 C CA . PRO A 1 179 ? 1.549 -18.431 7.958 1.00 51.66 179 PRO A CA 1
ATOM 1342 C C . PRO A 1 179 ? 0.905 -18.384 6.564 1.00 51.66 179 PRO A C 1
ATOM 1344 O O . PRO A 1 179 ? 1.449 -18.937 5.610 1.00 51.66 179 PRO A O 1
ATOM 1347 N N . GLU A 1 180 ? -0.276 -17.775 6.455 1.00 58.31 180 GLU A N 1
ATOM 1348 C CA . GLU A 1 180 ? -0.864 -17.469 5.151 1.00 58.31 180 GLU A CA 1
ATOM 1349 C C . GLU A 1 180 ? -0.131 -16.256 4.566 1.00 58.31 180 GLU A C 1
ATOM 1351 O O . GLU A 1 180 ? 0.051 -15.261 5.275 1.00 58.31 180 GLU A O 1
ATOM 1356 N N . PRO A 1 181 ? 0.316 -16.316 3.302 1.00 68.94 181 PRO A N 1
ATOM 1357 C CA . PRO A 1 181 ? 1.013 -15.201 2.685 1.00 68.94 181 PRO A CA 1
ATOM 1358 C C . PRO A 1 181 ? 0.051 -14.016 2.540 1.00 68.94 181 PRO A C 1
ATOM 1360 O O . PRO A 1 181 ? -0.931 -14.077 1.802 1.00 68.94 181 PRO A O 1
ATOM 1363 N N . SER A 1 182 ? 0.336 -12.924 3.247 1.00 78.44 182 SER A N 1
ATOM 1364 C CA . SER A 1 182 ? -0.322 -11.634 3.049 1.00 78.44 182 SER A CA 1
ATOM 1365 C C . SER A 1 182 ? 0.575 -10.730 2.211 1.00 78.44 182 SER A C 1
ATOM 1367 O O . SER A 1 182 ? 1.746 -10.564 2.544 1.00 78.44 182 SER A O 1
ATOM 1369 N N . LEU A 1 183 ? 0.021 -10.115 1.167 1.00 87.38 183 LEU A N 1
ATOM 1370 C CA . LEU A 1 183 ? 0.733 -9.165 0.314 1.00 87.38 183 LEU A CA 1
ATOM 1371 C C . LEU A 1 183 ? 0.181 -7.755 0.550 1.00 87.38 183 LEU A C 1
ATOM 1373 O O . LEU A 1 183 ? -1.025 -7.534 0.433 1.00 87.38 183 LEU A O 1
ATOM 1377 N N . SER A 1 184 ? 1.042 -6.804 0.908 1.00 90.94 184 SER A N 1
ATOM 1378 C CA . SER A 1 184 ? 0.662 -5.392 1.034 1.00 90.94 184 SER A CA 1
ATOM 1379 C C . SER A 1 184 ? 0.663 -4.674 -0.321 1.00 90.94 184 SER A C 1
ATOM 1381 O O . SER A 1 184 ? 1.282 -5.131 -1.281 1.00 90.94 184 SER A O 1
ATOM 1383 N N . PHE A 1 185 ? 0.005 -3.509 -0.392 1.00 93.06 185 PHE A N 1
ATOM 1384 C CA . PHE A 1 185 ? 0.027 -2.667 -1.595 1.00 93.06 185 PHE A CA 1
ATOM 1385 C C . PHE A 1 185 ? 1.452 -2.269 -2.003 1.00 93.06 185 PHE A C 1
ATOM 1387 O O . PHE A 1 185 ? 1.765 -2.319 -3.186 1.00 93.06 185 PHE A O 1
ATOM 1394 N N . LEU A 1 186 ? 2.311 -1.896 -1.043 1.00 91.69 186 LEU A N 1
ATOM 1395 C CA . LEU A 1 186 ? 3.689 -1.502 -1.348 1.00 91.69 186 LEU A CA 1
ATOM 1396 C C . LEU A 1 186 ? 4.500 -2.683 -1.880 1.00 91.69 186 LEU A C 1
ATOM 1398 O O . LEU A 1 186 ? 5.129 -2.525 -2.912 1.00 91.69 186 LEU A O 1
ATOM 1402 N N . GLN A 1 187 ? 4.399 -3.866 -1.267 1.00 92.44 187 GLN A N 1
ATOM 1403 C CA . GLN A 1 187 ? 5.092 -5.070 -1.752 1.00 92.44 187 GLN A CA 1
ATOM 1404 C C . GLN A 1 187 ? 4.638 -5.474 -3.159 1.00 92.44 187 GLN A C 1
ATOM 1406 O O . GLN A 1 187 ? 5.452 -5.857 -3.994 1.00 92.44 187 GLN A O 1
ATOM 1411 N N . TRP A 1 188 ? 3.338 -5.370 -3.445 1.00 96.69 188 TRP A N 1
ATOM 1412 C CA . TRP A 1 188 ? 2.834 -5.587 -4.798 1.00 96.69 188 TRP A CA 1
ATOM 1413 C C . TRP A 1 188 ? 3.378 -4.547 -5.781 1.00 96.69 188 TRP A C 1
ATOM 1415 O O . TRP A 1 188 ? 3.834 -4.911 -6.864 1.00 96.69 188 TRP A O 1
ATOM 1425 N N . LEU A 1 189 ? 3.353 -3.265 -5.402 1.00 97.62 189 LEU A N 1
ATOM 1426 C CA . LEU A 1 189 ? 3.843 -2.185 -6.250 1.00 97.62 189 LEU A CA 1
ATOM 1427 C C . LEU A 1 189 ? 5.348 -2.317 -6.503 1.00 97.62 189 LEU A C 1
ATOM 1429 O O . LEU A 1 189 ? 5.765 -2.103 -7.631 1.00 97.62 189 LEU A O 1
ATOM 1433 N N . SER A 1 190 ? 6.135 -2.755 -5.517 1.00 96.75 190 SER A N 1
ATOM 1434 C CA . SER A 1 190 ? 7.560 -3.057 -5.682 1.00 96.75 190 SER A CA 1
ATOM 1435 C C . SER A 1 190 ? 7.788 -4.083 -6.790 1.00 96.75 190 SER A C 1
ATOM 1437 O O . SER A 1 190 ? 8.637 -3.855 -7.642 1.00 96.75 190 SER A O 1
ATOM 1439 N N . GLY A 1 191 ? 6.974 -5.143 -6.859 1.00 97.25 191 GLY A N 1
ATOM 1440 C CA . GLY A 1 191 ? 7.034 -6.114 -7.958 1.00 97.25 191 GLY A CA 1
ATOM 1441 C C . GLY A 1 191 ? 6.627 -5.531 -9.318 1.00 97.25 191 GLY A C 1
ATOM 1442 O O . GLY A 1 191 ? 7.215 -5.870 -10.342 1.00 97.25 191 GLY A O 1
ATOM 1443 N N . VAL A 1 192 ? 5.652 -4.614 -9.358 1.00 98.12 192 VAL A N 1
ATOM 1444 C CA . VAL A 1 192 ? 5.298 -3.889 -10.596 1.00 98.12 192 VAL A CA 1
ATOM 1445 C C . VAL A 1 192 ? 6.457 -2.997 -11.052 1.00 98.12 192 VAL A C 1
ATOM 1447 O O . VAL A 1 192 ? 6.778 -2.968 -12.238 1.00 98.12 192 VAL A O 1
ATOM 1450 N N . THR A 1 193 ? 7.104 -2.298 -10.125 1.00 98.12 193 THR A N 1
ATOM 1451 C CA . THR A 1 193 ? 8.223 -1.382 -10.392 1.00 98.12 193 THR A CA 1
ATOM 1452 C C . THR A 1 193 ? 9.473 -2.124 -10.818 1.00 98.12 193 THR A C 1
ATOM 1454 O O . THR A 1 193 ? 10.093 -1.755 -11.812 1.00 98.12 193 THR A O 1
ATOM 1457 N N . GLU A 1 194 ? 9.791 -3.224 -10.139 1.00 97.12 194 GLU A N 1
ATOM 1458 C CA . GLU A 1 194 ? 10.841 -4.149 -10.550 1.00 97.12 194 GLU A CA 1
ATOM 1459 C C . GLU A 1 194 ? 10.582 -4.641 -11.973 1.00 97.12 194 GLU A C 1
ATOM 1461 O O . GLU A 1 194 ? 11.465 -4.557 -12.825 1.00 97.12 194 GLU A O 1
ATOM 1466 N N . ARG A 1 195 ? 9.337 -5.022 -12.288 1.00 97.81 195 ARG A N 1
ATOM 1467 C CA . ARG A 1 195 ? 8.978 -5.457 -13.637 1.00 97.81 195 ARG A CA 1
ATOM 1468 C C . ARG A 1 195 ? 9.157 -4.362 -14.692 1.00 97.81 195 ARG A C 1
ATOM 1470 O O . ARG A 1 195 ? 9.598 -4.665 -15.802 1.00 97.81 195 ARG A O 1
ATOM 1477 N N . ILE A 1 196 ? 8.827 -3.107 -14.379 1.00 97.62 196 ILE A N 1
ATOM 1478 C CA . ILE A 1 196 ? 9.084 -1.962 -15.271 1.00 97.62 196 ILE A CA 1
ATOM 1479 C C . ILE A 1 196 ? 10.591 -1.826 -15.518 1.00 97.62 196 ILE A C 1
ATOM 1481 O O . ILE A 1 196 ? 11.009 -1.765 -16.676 1.00 97.62 196 ILE A O 1
ATOM 1485 N N . ASN A 1 197 ? 11.399 -1.848 -14.454 1.00 96.38 197 ASN A N 1
ATOM 1486 C CA . ASN A 1 197 ? 12.855 -1.752 -14.548 1.00 96.38 197 ASN A CA 1
ATOM 1487 C C . ASN A 1 197 ? 13.420 -2.890 -15.413 1.00 96.38 197 ASN A C 1
ATOM 1489 O O . ASN A 1 197 ? 14.114 -2.632 -16.396 1.00 96.38 197 ASN A O 1
ATOM 1493 N N . GLU A 1 198 ? 13.065 -4.143 -15.116 1.00 95.38 198 GLU A N 1
ATOM 1494 C CA . GLU A 1 198 ? 13.505 -5.340 -15.845 1.00 95.38 198 GLU A CA 1
ATOM 1495 C C . GLU A 1 198 ? 13.147 -5.336 -17.331 1.00 95.38 198 GLU A C 1
ATOM 1497 O O . GLU A 1 198 ? 13.856 -5.945 -18.131 1.00 95.38 198 GLU A O 1
ATOM 1502 N N . THR A 1 199 ? 12.062 -4.659 -17.705 1.00 96.50 199 THR A N 1
ATOM 1503 C CA . THR A 1 199 ? 11.621 -4.559 -19.101 1.00 96.50 199 THR A CA 1
ATOM 1504 C C . THR A 1 199 ? 12.560 -3.678 -19.928 1.00 96.50 199 THR A C 1
ATOM 1506 O O . THR A 1 199 ? 12.715 -3.908 -21.126 1.00 96.50 199 THR A O 1
ATOM 1509 N N . MET A 1 200 ? 13.228 -2.703 -19.302 1.00 94.44 200 MET A N 1
ATOM 1510 C CA . MET A 1 200 ? 14.222 -1.852 -19.956 1.00 94.44 200 MET A CA 1
ATOM 1511 C C . MET A 1 200 ? 15.548 -2.595 -20.102 1.00 94.44 200 MET A C 1
ATOM 1513 O O . MET A 1 200 ? 16.458 -2.425 -19.294 1.00 94.44 200 MET A O 1
ATOM 1517 N N . ARG A 1 201 ? 15.644 -3.456 -21.116 1.00 93.75 201 ARG A N 1
ATOM 1518 C CA . ARG A 1 201 ? 16.864 -4.200 -21.445 1.00 93.75 201 ARG A CA 1
ATOM 1519 C C . ARG A 1 201 ? 17.549 -3.619 -22.670 1.00 93.75 201 ARG A C 1
ATOM 1521 O O . ARG A 1 201 ? 16.875 -3.261 -23.635 1.00 93.75 201 ARG A O 1
ATOM 1528 N N . TYR A 1 202 ? 18.878 -3.603 -22.645 1.00 92.69 202 TYR A N 1
ATOM 1529 C CA . TYR A 1 202 ? 19.684 -3.058 -23.736 1.00 92.69 202 TYR A CA 1
ATOM 1530 C C . TYR A 1 202 ? 19.612 -3.889 -25.028 1.00 92.69 202 TYR A C 1
ATOM 1532 O O . TYR A 1 202 ? 19.759 -3.361 -26.123 1.00 92.69 202 TYR A O 1
ATOM 1540 N N . ASP A 1 203 ? 19.352 -5.194 -24.930 1.00 91.50 203 ASP A N 1
ATOM 1541 C CA . ASP A 1 203 ? 19.271 -6.134 -26.059 1.00 91.50 203 ASP A CA 1
ATOM 1542 C C . ASP A 1 203 ? 17.933 -6.109 -26.821 1.00 91.50 203 ASP A C 1
ATOM 1544 O O . ASP A 1 203 ? 17.685 -6.973 -27.659 1.00 91.50 203 ASP A O 1
ATOM 1548 N N . ARG A 1 204 ? 17.042 -5.158 -26.527 1.00 93.19 204 ARG A N 1
ATOM 1549 C CA . ARG A 1 204 ? 15.700 -5.070 -27.127 1.00 93.19 204 ARG A CA 1
ATOM 1550 C C . ARG A 1 204 ? 15.505 -3.731 -27.842 1.00 93.19 204 ARG A C 1
ATOM 1552 O O . ARG A 1 204 ? 16.271 -2.800 -27.655 1.00 93.19 204 ARG A O 1
ATOM 1559 N N . SER A 1 205 ? 14.442 -3.612 -28.633 1.00 91.00 205 SER A N 1
ATOM 1560 C CA . SER A 1 205 ? 14.169 -2.443 -29.489 1.00 91.00 205 SER A CA 1
ATOM 1561 C C . SER A 1 205 ? 13.732 -1.171 -28.746 1.00 91.00 205 SER A C 1
ATOM 1563 O O . SER A 1 205 ? 13.639 -0.097 -29.337 1.00 91.00 205 SER A O 1
ATOM 1565 N N . GLY A 1 206 ? 13.42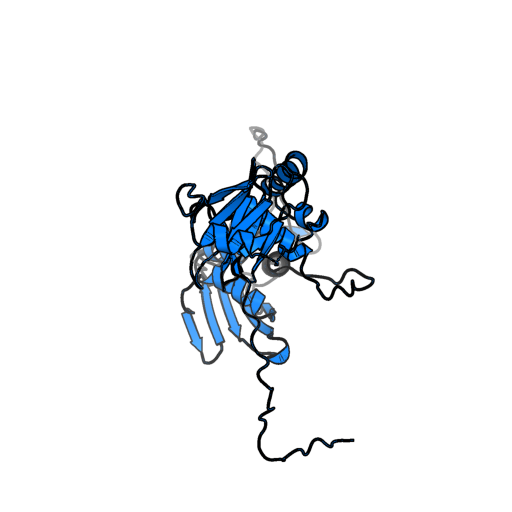8 -1.254 -27.446 1.00 93.00 206 GLY A N 1
ATOM 1566 C CA . GLY A 1 206 ? 12.887 -0.118 -26.689 1.00 93.00 206 GLY A CA 1
ATOM 1567 C C . GLY A 1 206 ? 11.368 0.048 -26.786 1.00 93.00 206 GLY A C 1
ATOM 1568 O O . GLY A 1 206 ? 10.819 0.995 -26.224 1.00 93.00 206 GLY A O 1
ATOM 1569 N N . ARG A 1 207 ? 10.678 -0.874 -27.473 1.00 94.12 207 ARG A N 1
ATOM 1570 C CA . ARG A 1 207 ? 9.212 -0.911 -27.612 1.00 94.12 207 ARG A CA 1
ATOM 1571 C C . ARG A 1 207 ? 8.652 -2.239 -27.098 1.00 94.12 207 ARG A C 1
ATOM 1573 O O . ARG A 1 207 ? 8.310 -3.107 -27.898 1.00 94.12 207 ARG A O 1
ATOM 1580 N N . PRO A 1 208 ? 8.626 -2.442 -25.773 1.00 95.44 208 PRO A N 1
ATOM 1581 C CA . PRO A 1 208 ? 8.111 -3.674 -25.199 1.00 95.44 208 PRO A CA 1
ATOM 1582 C C . PRO A 1 208 ? 6.604 -3.814 -25.446 1.00 95.44 208 PRO A C 1
ATOM 1584 O O . PRO A 1 208 ? 5.874 -2.824 -25.534 1.00 95.44 208 PRO A O 1
ATOM 1587 N N . GLU A 1 209 ? 6.131 -5.059 -25.486 1.00 96.06 209 GLU A N 1
ATOM 1588 C CA . GLU A 1 209 ? 4.700 -5.345 -25.390 1.00 96.06 209 GLU A CA 1
ATOM 1589 C C . GLU A 1 209 ? 4.121 -4.770 -24.083 1.00 96.06 209 GLU A C 1
ATOM 1591 O O . GLU A 1 209 ? 4.830 -4.708 -23.069 1.00 96.06 209 GLU A O 1
ATOM 1596 N N . PRO A 1 2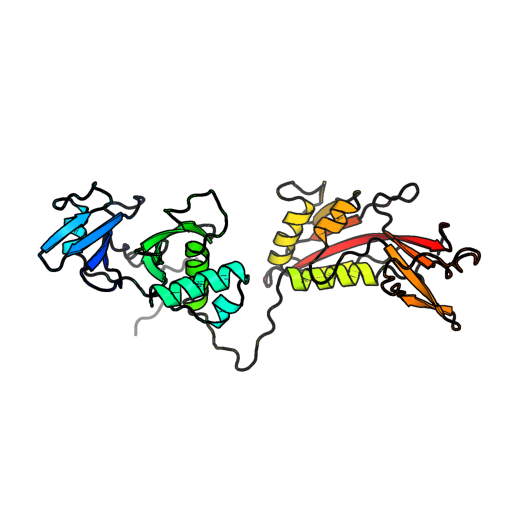10 ? 2.835 -4.367 -24.062 1.00 97.62 210 PRO A N 1
ATOM 1597 C CA . PRO A 1 210 ? 2.197 -3.851 -22.860 1.00 97.62 210 PRO A CA 1
ATOM 1598 C C . PRO A 1 210 ? 2.348 -4.810 -21.677 1.00 97.62 210 PRO A C 1
ATOM 1600 O O . PRO A 1 210 ? 2.018 -5.993 -21.775 1.00 97.62 210 PRO A O 1
ATOM 1603 N N . LEU A 1 211 ? 2.776 -4.290 -20.528 1.00 98.38 211 LEU A N 1
ATOM 1604 C CA . LEU A 1 211 ? 2.780 -5.072 -19.296 1.00 98.38 211 LEU A CA 1
ATOM 1605 C C . LEU A 1 211 ? 1.343 -5.200 -18.798 1.00 98.38 211 LEU A C 1
ATOM 1607 O O . LEU A 1 211 ? 0.695 -4.186 -18.538 1.00 98.38 211 LEU A O 1
ATOM 1611 N N . VAL A 1 212 ? 0.848 -6.431 -18.670 1.00 98.12 212 VAL A N 1
ATOM 1612 C CA . VAL A 1 212 ? -0.530 -6.721 -18.255 1.00 98.12 212 VAL A CA 1
ATOM 1613 C C . VAL A 1 212 ? -0.535 -7.383 -16.883 1.00 98.12 212 VAL A C 1
ATOM 1615 O O . VAL A 1 212 ? 0.109 -8.410 -16.674 1.00 98.12 212 VAL A O 1
ATOM 1618 N N . PHE A 1 213 ? -1.304 -6.818 -15.957 1.00 98.12 213 PHE A N 1
ATOM 1619 C CA . PHE A 1 213 ? -1.468 -7.328 -14.602 1.00 98.12 213 PHE A CA 1
ATOM 1620 C C . PHE A 1 213 ? -2.946 -7.538 -14.286 1.00 98.12 213 PHE A C 1
ATOM 1622 O O . PHE A 1 213 ? -3.785 -6.686 -14.574 1.00 98.12 213 PHE A O 1
ATOM 1629 N N . HIS A 1 214 ? -3.251 -8.643 -13.611 1.00 97.38 214 HIS A N 1
ATOM 1630 C CA . HIS A 1 214 ? -4.564 -8.885 -13.023 1.00 97.38 214 HIS A CA 1
ATOM 1631 C C . HIS A 1 214 ? -4.526 -8.437 -11.566 1.00 97.38 214 HIS A C 1
ATOM 1633 O O . HIS A 1 214 ? -3.899 -9.076 -10.722 1.00 97.38 214 HIS A O 1
ATOM 1639 N N . VAL A 1 215 ? -5.150 -7.299 -11.280 1.00 96.50 215 VAL A N 1
ATOM 1640 C CA . VAL A 1 215 ? -4.976 -6.578 -10.016 1.00 96.50 215 VAL A CA 1
ATOM 1641 C C . VAL A 1 215 ? -6.294 -6.546 -9.259 1.00 96.50 215 VAL A C 1
ATOM 1643 O O . VAL A 1 215 ? -7.346 -6.260 -9.827 1.00 96.50 215 VAL A O 1
ATOM 1646 N N . HIS A 1 216 ? -6.259 -6.831 -7.959 1.00 95.62 216 HIS A N 1
ATOM 1647 C CA . HIS A 1 216 ? -7.437 -6.671 -7.111 1.00 95.62 216 HIS A CA 1
ATOM 1648 C C . HIS A 1 216 ? -7.823 -5.185 -7.011 1.00 95.62 216 HIS A C 1
ATOM 1650 O O . HIS A 1 216 ? -6.956 -4.333 -6.816 1.00 95.62 216 HIS A O 1
ATOM 1656 N N . GLN A 1 217 ? -9.119 -4.871 -7.074 1.00 92.12 217 GLN A N 1
ATOM 1657 C CA . GLN A 1 217 ? -9.648 -3.501 -7.136 1.00 92.12 217 GLN A CA 1
ATOM 1658 C C . GLN A 1 217 ? -9.062 -2.591 -6.048 1.00 92.12 217 GLN A C 1
ATOM 1660 O O . GLN A 1 217 ? -8.683 -1.465 -6.331 1.00 92.12 217 GLN A O 1
ATOM 1665 N N . GLN A 1 218 ? -8.896 -3.096 -4.821 1.00 92.31 218 GLN A N 1
ATOM 1666 C CA . GLN A 1 218 ? -8.323 -2.310 -3.719 1.00 92.31 218 GLN A CA 1
ATOM 1667 C C . GLN A 1 218 ? -6.883 -1.840 -3.975 1.00 92.31 218 GLN A C 1
ATOM 1669 O O . GLN A 1 218 ? -6.508 -0.764 -3.523 1.00 92.31 218 GLN A O 1
ATOM 1674 N N . PHE A 1 219 ? -6.068 -2.629 -4.680 1.00 95.44 219 PHE A N 1
ATOM 1675 C CA . PHE A 1 219 ? -4.701 -2.225 -5.019 1.00 95.44 219 PHE A CA 1
ATOM 1676 C C . PHE A 1 219 ? -4.720 -1.171 -6.120 1.00 95.44 219 PHE A C 1
ATOM 1678 O O . PHE A 1 219 ? -3.975 -0.194 -6.050 1.00 95.44 219 PHE A O 1
ATOM 1685 N N . PHE A 1 220 ? -5.624 -1.317 -7.090 1.00 94.81 220 PHE A N 1
ATOM 1686 C CA . PHE A 1 220 ? -5.827 -0.287 -8.096 1.00 94.81 220 PHE A CA 1
ATOM 1687 C C . PHE A 1 220 ? -6.350 1.021 -7.486 1.00 94.81 220 PHE A C 1
ATOM 1689 O O . PHE A 1 220 ? -5.846 2.082 -7.833 1.00 94.81 220 PHE A O 1
ATOM 1696 N N . ASP A 1 221 ? -7.278 0.974 -6.527 1.00 90.81 221 ASP A N 1
ATOM 1697 C CA . ASP A 1 221 ? -7.786 2.169 -5.839 1.00 90.81 221 ASP A CA 1
ATOM 1698 C C . ASP A 1 221 ? -6.646 2.956 -5.167 1.00 90.81 221 ASP A C 1
ATOM 1700 O O . ASP A 1 221 ? -6.601 4.186 -5.249 1.00 90.81 221 ASP A O 1
ATOM 1704 N N . CYS A 1 222 ? -5.694 2.247 -4.545 1.00 93.19 222 CYS A N 1
ATOM 1705 C CA . CYS A 1 222 ? -4.469 2.823 -3.988 1.00 93.19 222 CYS A CA 1
ATOM 1706 C C . CYS A 1 222 ? -3.555 3.413 -5.076 1.00 93.19 222 CYS A C 1
ATOM 1708 O O . CYS A 1 222 ? -3.062 4.531 -4.912 1.00 93.19 222 CYS A O 1
ATOM 1710 N N . LEU A 1 223 ? -3.351 2.702 -6.191 1.00 95.06 223 LEU A N 1
ATOM 1711 C CA . LEU A 1 223 ? -2.549 3.183 -7.321 1.00 95.06 223 LEU A CA 1
ATOM 1712 C C . LEU A 1 223 ? -3.162 4.444 -7.950 1.00 95.06 223 LEU A C 1
ATOM 1714 O O . LEU A 1 223 ? -2.456 5.415 -8.216 1.00 95.06 223 LEU A O 1
ATOM 1718 N N . GLN A 1 224 ? -4.484 4.474 -8.121 1.00 91.38 224 GLN A N 1
ATOM 1719 C CA . GLN A 1 224 ? -5.220 5.595 -8.700 1.00 91.38 224 GLN A CA 1
ATOM 1720 C C . GLN A 1 224 ? -5.007 6.891 -7.904 1.00 91.38 224 GLN A C 1
ATOM 1722 O O . GLN A 1 224 ? -4.891 7.964 -8.501 1.00 91.38 224 GLN A O 1
ATOM 1727 N N . GLN A 1 225 ? -4.879 6.808 -6.571 1.00 88.38 225 GLN A N 1
ATOM 1728 C CA . GLN A 1 225 ? -4.545 7.980 -5.751 1.00 88.38 225 GLN A CA 1
ATOM 1729 C C . GLN A 1 225 ? -3.189 8.592 -6.128 1.00 88.38 225 GLN A C 1
ATOM 1731 O O . GLN A 1 225 ? -3.049 9.811 -6.056 1.00 88.38 225 GLN A O 1
ATOM 1736 N N . ARG A 1 226 ? -2.216 7.786 -6.573 1.00 92.25 226 ARG A N 1
ATOM 1737 C CA . ARG A 1 226 ? -0.911 8.277 -7.047 1.00 92.25 226 ARG A CA 1
ATOM 1738 C C . ARG A 1 226 ? -0.959 8.798 -8.487 1.00 92.25 226 ARG A C 1
ATOM 1740 O O . ARG A 1 226 ? -0.253 9.743 -8.826 1.00 92.25 226 ARG A O 1
ATOM 1747 N N . ILE A 1 227 ? -1.812 8.219 -9.337 1.00 90.38 227 ILE A N 1
ATOM 1748 C CA . ILE A 1 227 ? -1.959 8.643 -10.740 1.00 90.38 227 ILE A CA 1
ATOM 1749 C C . ILE A 1 227 ? -2.594 10.032 -10.830 1.00 90.38 227 ILE A C 1
ATOM 1751 O O . ILE A 1 227 ? -2.088 10.900 -11.530 1.00 90.38 227 ILE A O 1
ATOM 1755 N N . CYS A 1 228 ? -3.713 10.268 -10.153 1.00 80.69 228 CYS A N 1
ATOM 1756 C CA . CYS A 1 228 ? -4.485 11.497 -10.358 1.00 80.69 228 CYS A CA 1
ATOM 1757 C C . CYS A 1 228 ? -5.083 12.081 -9.072 1.00 80.69 228 CYS A C 1
ATOM 1759 O O . CYS A 1 228 ? -5.818 13.074 -9.131 1.00 80.69 228 CYS A O 1
ATOM 1761 N N . GLY A 1 229 ? -4.800 11.489 -7.907 1.00 69.38 229 GLY A N 1
ATOM 1762 C CA . GLY A 1 229 ? -5.472 11.831 -6.656 1.00 69.38 229 GLY A CA 1
ATOM 1763 C C . GLY A 1 229 ? -6.992 11.697 -6.800 1.00 69.38 229 GLY A C 1
ATOM 1764 O O . GLY A 1 229 ? -7.518 10.600 -6.974 1.00 69.38 229 GLY A O 1
ATOM 1765 N N . ARG A 1 230 ? -7.706 12.836 -6.767 1.00 51.44 230 ARG A N 1
ATOM 1766 C CA . ARG A 1 230 ? -9.171 12.926 -6.958 1.00 51.44 230 ARG A CA 1
ATOM 1767 C C . ARG A 1 230 ? -9.621 13.307 -8.380 1.00 51.44 230 ARG A C 1
ATOM 1769 O O . ARG A 1 230 ? -10.818 13.492 -8.587 1.00 51.44 230 ARG A O 1
ATOM 1776 N N . ARG A 1 231 ? -8.709 13.497 -9.340 1.00 56.44 231 ARG A N 1
ATOM 1777 C CA . ARG A 1 231 ? -9.065 13.911 -10.713 1.00 56.44 231 ARG A CA 1
ATOM 1778 C C . ARG A 1 231 ? -9.557 12.724 -11.551 1.00 56.44 231 ARG A C 1
ATOM 1780 O O . ARG A 1 231 ? -9.191 11.582 -11.292 1.00 56.44 231 ARG A O 1
ATOM 1787 N N . LEU A 1 232 ? -10.406 13.015 -12.538 1.00 59.69 232 LEU A N 1
ATOM 1788 C CA . LEU A 1 232 ? -10.992 12.037 -13.464 1.00 59.69 232 LEU A CA 1
ATOM 1789 C C . LEU A 1 232 ? -9.961 11.547 -14.506 1.00 59.69 232 LEU A C 1
ATOM 1791 O O . LEU A 1 232 ? -8.982 12.252 -14.759 1.00 59.69 232 LEU A O 1
ATOM 1795 N N . PRO A 1 233 ? -10.160 10.353 -15.103 1.00 67.00 233 PRO A N 1
ATOM 1796 C CA . PRO A 1 233 ? -9.289 9.828 -16.156 1.00 67.00 233 PRO A CA 1
ATOM 1797 C C . PRO A 1 233 ? -9.249 10.734 -17.388 1.00 67.00 233 PRO A C 1
ATOM 1799 O O . PRO A 1 233 ? -10.239 11.388 -17.712 1.00 67.00 233 PRO A O 1
ATOM 1802 N N . ALA A 1 234 ? -8.110 10.737 -18.090 1.00 65.50 234 ALA A N 1
ATOM 1803 C CA . ALA A 1 234 ? -7.909 11.554 -19.289 1.00 65.50 234 ALA A CA 1
ATOM 1804 C C . ALA A 1 234 ? -8.846 11.131 -20.432 1.00 65.50 234 ALA A C 1
ATOM 1806 O O . ALA A 1 234 ? -9.305 11.967 -21.207 1.00 65.50 234 ALA A O 1
ATOM 1807 N N . ARG A 1 235 ? -9.166 9.835 -20.508 1.00 69.12 235 ARG A N 1
ATOM 1808 C CA . ARG A 1 235 ? -10.163 9.287 -21.427 1.00 69.12 235 ARG A CA 1
ATOM 1809 C C . ARG A 1 235 ? -10.907 8.124 -20.778 1.00 69.12 235 ARG A C 1
ATOM 1811 O O . ARG A 1 235 ? -10.307 7.324 -20.056 1.00 69.12 235 ARG A O 1
ATOM 1818 N N . LYS A 1 236 ? -12.210 8.033 -21.047 1.00 75.94 236 LYS A N 1
ATOM 1819 C CA . LYS A 1 236 ? -13.077 6.939 -20.603 1.00 75.94 236 LYS A CA 1
ATOM 1820 C C . LYS A 1 236 ? -13.828 6.372 -21.804 1.00 75.94 236 LYS A C 1
ATOM 1822 O O . LYS A 1 236 ? -14.713 7.036 -22.334 1.00 75.94 236 LYS A O 1
ATOM 1827 N N . ASP A 1 237 ? -13.481 5.152 -22.201 1.00 73.06 237 ASP A N 1
ATOM 1828 C CA . ASP A 1 237 ? -14.156 4.415 -23.273 1.00 73.06 237 ASP A CA 1
ATOM 1829 C C . ASP A 1 237 ? -14.930 3.250 -22.630 1.00 73.06 237 ASP A C 1
ATOM 1831 O O . ASP A 1 237 ? -14.369 2.205 -22.289 1.00 73.06 237 ASP A O 1
ATOM 1835 N N . GLY A 1 238 ? -16.227 3.455 -22.381 1.00 79.94 238 GLY A N 1
ATOM 1836 C CA . GLY A 1 238 ? -17.054 2.502 -21.636 1.00 79.94 238 GLY A CA 1
ATOM 1837 C C . GLY A 1 238 ? -16.580 2.332 -20.186 1.00 79.94 238 GLY A C 1
ATOM 1838 O O . GLY A 1 238 ? -16.614 3.280 -19.396 1.00 79.94 238 GLY A O 1
ATOM 1839 N N . VAL A 1 239 ? -16.154 1.116 -19.833 1.00 81.94 239 VAL A N 1
ATOM 1840 C CA . VAL A 1 239 ? -15.599 0.778 -18.506 1.00 81.94 239 VAL A CA 1
ATOM 1841 C C . VAL A 1 239 ? -14.085 0.983 -18.405 1.00 81.94 239 VAL A C 1
ATOM 1843 O O . VAL A 1 239 ? -13.560 1.002 -17.295 1.00 81.94 239 VAL A O 1
ATOM 1846 N N . LYS A 1 240 ? -13.384 1.174 -19.530 1.00 90.12 240 LYS A N 1
ATOM 1847 C CA . LYS A 1 240 ? -11.929 1.342 -19.551 1.00 90.12 240 LYS A CA 1
ATOM 1848 C C . LYS A 1 240 ? -11.538 2.797 -19.301 1.00 90.12 240 LYS A C 1
ATOM 1850 O O . LYS A 1 240 ? -12.052 3.710 -19.953 1.00 90.12 240 LYS A O 1
ATOM 1855 N N . CYS A 1 241 ? -10.582 2.998 -18.404 1.00 90.75 241 CYS A N 1
ATOM 1856 C CA . CYS A 1 241 ? -9.980 4.295 -18.112 1.00 90.75 241 CYS A CA 1
ATOM 1857 C C . CYS A 1 241 ? -8.532 4.324 -18.606 1.00 90.75 241 CYS A C 1
ATOM 1859 O O . CYS A 1 241 ? -7.786 3.375 -18.367 1.00 90.75 241 CYS A O 1
ATOM 1861 N N . THR A 1 242 ? -8.130 5.420 -19.250 1.00 92.88 242 THR A N 1
ATOM 1862 C CA . THR A 1 242 ? -6.763 5.606 -19.755 1.00 92.88 242 THR A CA 1
ATOM 1863 C C . THR A 1 242 ? -6.173 6.920 -19.246 1.00 92.88 242 THR A C 1
ATOM 1865 O O . THR A 1 242 ? -6.829 7.966 -19.277 1.00 92.88 242 THR A O 1
ATOM 1868 N N . TRP A 1 243 ? -4.914 6.864 -18.811 1.00 93.50 243 TRP A N 1
ATOM 1869 C CA . TRP A 1 243 ? -4.098 8.010 -18.416 1.00 93.50 243 TRP A CA 1
ATOM 1870 C C . TRP A 1 243 ? -2.806 8.028 -19.228 1.00 93.50 243 TRP A C 1
ATOM 1872 O O . TRP A 1 243 ? -2.161 6.995 -19.385 1.00 93.50 243 TRP A O 1
ATOM 1882 N N . SER A 1 244 ? -2.415 9.208 -19.705 1.00 93.12 244 SER A N 1
ATOM 1883 C CA . SER A 1 244 ? -1.145 9.432 -20.399 1.00 93.12 244 SER A CA 1
ATOM 1884 C C . SER A 1 244 ? -0.270 10.339 -19.547 1.00 93.12 244 SER A C 1
ATOM 1886 O O . SER A 1 244 ? -0.609 11.498 -19.318 1.00 93.12 244 SER A O 1
ATOM 1888 N N . ILE A 1 245 ? 0.839 9.797 -19.057 1.00 93.38 245 ILE A N 1
ATOM 1889 C CA . ILE A 1 245 ? 1.780 10.488 -18.184 1.00 93.38 245 ILE A CA 1
ATOM 1890 C C . ILE A 1 245 ? 2.970 10.942 -19.024 1.00 93.38 245 ILE A C 1
ATOM 1892 O O . ILE A 1 245 ? 3.671 10.129 -19.620 1.00 93.38 245 ILE A O 1
ATOM 1896 N N . THR A 1 246 ? 3.187 12.252 -19.092 1.00 92.81 246 THR A N 1
ATOM 1897 C CA . THR A 1 246 ? 4.267 12.871 -19.881 1.00 92.81 246 THR A CA 1
ATOM 1898 C C . THR A 1 246 ? 5.416 13.392 -19.021 1.00 92.81 246 THR A C 1
ATOM 1900 O O . THR A 1 246 ? 6.458 13.755 -19.556 1.00 92.81 246 THR A O 1
ATOM 1903 N N . SER A 1 247 ? 5.244 13.417 -17.695 1.00 91.81 247 SER A N 1
ATOM 1904 C CA . SER A 1 247 ? 6.257 13.871 -16.741 1.00 91.81 247 SER A CA 1
ATOM 1905 C C . SER A 1 247 ? 6.980 12.677 -16.106 1.00 91.81 247 SER A C 1
ATOM 1907 O O . SER A 1 247 ? 6.309 11.861 -15.465 1.00 91.81 247 SER A O 1
ATOM 1909 N N . PRO A 1 248 ? 8.319 12.573 -16.212 1.00 91.06 248 PRO A N 1
ATOM 1910 C CA . PRO A 1 248 ? 9.077 11.479 -15.600 1.00 91.06 248 PRO A CA 1
ATOM 1911 C C . PRO A 1 248 ? 8.950 11.481 -14.070 1.00 91.06 248 PRO A C 1
ATOM 1913 O O . PRO A 1 248 ? 8.730 10.430 -13.470 1.00 91.06 248 PRO A O 1
ATOM 1916 N N . LEU A 1 249 ? 8.920 12.665 -13.444 1.00 91.75 249 LEU A N 1
ATOM 1917 C CA . LEU A 1 249 ? 8.694 12.815 -12.001 1.00 91.75 249 LEU A CA 1
ATOM 1918 C C . LEU A 1 249 ? 7.347 12.235 -11.556 1.00 91.75 249 LEU A C 1
ATOM 1920 O O . LEU A 1 249 ? 7.217 11.711 -10.451 1.00 91.75 249 LEU A O 1
ATOM 1924 N N . HIS A 1 250 ? 6.329 12.321 -12.414 1.00 93.25 250 HIS A N 1
ATOM 1925 C CA . HIS A 1 250 ? 5.021 11.757 -12.108 1.00 93.25 250 HIS A CA 1
ATOM 1926 C C . HIS A 1 250 ? 5.026 10.232 -12.232 1.00 93.25 250 HIS A C 1
ATOM 1928 O O . HIS A 1 250 ? 4.495 9.562 -11.350 1.00 93.25 250 HIS A O 1
ATOM 1934 N N . VAL A 1 251 ? 5.681 9.675 -13.257 1.00 95.19 251 VAL A N 1
ATOM 1935 C CA . VAL A 1 251 ? 5.871 8.216 -13.373 1.00 95.19 251 VAL A CA 1
ATOM 1936 C C . VAL A 1 251 ? 6.598 7.680 -12.140 1.00 95.19 251 VAL A C 1
ATOM 1938 O O . VAL A 1 251 ? 6.141 6.713 -11.528 1.00 95.19 251 VAL A O 1
ATOM 1941 N N . ARG A 1 252 ? 7.661 8.366 -11.713 1.00 94.31 252 ARG A N 1
ATOM 1942 C CA . ARG A 1 252 ? 8.396 8.049 -10.491 1.00 94.31 252 ARG A CA 1
ATOM 1943 C C . ARG A 1 252 ? 7.501 8.096 -9.256 1.00 94.31 252 ARG A C 1
ATOM 1945 O O . ARG A 1 252 ? 7.413 7.105 -8.545 1.00 94.31 252 ARG A O 1
ATOM 1952 N N . HIS A 1 253 ? 6.738 9.168 -9.050 1.00 92.75 253 HIS A N 1
ATOM 1953 C CA . HIS A 1 253 ? 5.792 9.254 -7.932 1.00 92.75 253 HIS A CA 1
ATOM 1954 C C . HIS A 1 253 ? 4.758 8.108 -7.909 1.00 92.75 253 HIS A C 1
ATOM 1956 O O . HIS A 1 253 ? 4.363 7.644 -6.837 1.00 92.75 253 HIS A O 1
ATOM 1962 N N . ILE A 1 254 ? 4.305 7.647 -9.081 1.00 95.56 254 ILE A N 1
ATOM 1963 C CA . ILE A 1 254 ? 3.327 6.559 -9.182 1.00 95.56 254 ILE A CA 1
ATOM 1964 C C . ILE A 1 254 ? 3.941 5.233 -8.722 1.00 95.56 254 ILE A C 1
ATOM 1966 O O . ILE A 1 254 ? 3.355 4.567 -7.864 1.00 95.56 254 ILE A O 1
ATOM 1970 N N . PHE A 1 255 ? 5.099 4.866 -9.271 1.00 97.44 255 PHE A N 1
ATOM 1971 C CA . PHE A 1 255 ? 5.645 3.512 -9.154 1.00 97.44 255 PHE A CA 1
ATOM 1972 C C . PHE A 1 255 ? 6.756 3.366 -8.107 1.00 97.44 255 PHE A C 1
ATOM 1974 O O . PHE A 1 255 ? 6.968 2.271 -7.602 1.00 97.44 255 PHE A O 1
ATOM 1981 N N . GLU A 1 256 ? 7.443 4.428 -7.702 1.00 90.69 256 GLU A N 1
ATOM 1982 C CA . GLU A 1 256 ? 8.527 4.311 -6.725 1.00 90.69 256 GLU A CA 1
ATOM 1983 C C . GLU A 1 256 ? 8.029 3.760 -5.374 1.00 90.69 256 GLU A C 1
ATOM 1985 O O . GLU A 1 256 ? 6.954 4.114 -4.857 1.00 90.69 256 GLU A O 1
ATOM 1990 N N . THR A 1 257 ? 8.828 2.855 -4.806 1.00 91.62 257 THR A N 1
ATOM 1991 C CA . THR A 1 257 ? 8.617 2.264 -3.482 1.00 91.62 257 THR A CA 1
ATOM 1992 C C . THR A 1 257 ? 9.894 2.371 -2.648 1.00 91.62 257 THR A C 1
ATOM 1994 O O . THR A 1 257 ? 10.969 2.501 -3.231 1.00 91.62 257 THR A O 1
ATOM 1997 N N . PRO A 1 258 ? 9.806 2.304 -1.304 1.00 86.19 258 PRO A N 1
ATOM 1998 C CA . PRO A 1 258 ? 10.992 2.324 -0.446 1.00 86.19 258 PRO A CA 1
ATOM 1999 C C . PRO A 1 258 ? 11.976 1.184 -0.737 1.00 86.19 258 PRO A C 1
ATOM 2001 O O . PRO A 1 258 ? 13.181 1.396 -0.672 1.00 86.19 258 PRO A O 1
ATOM 2004 N N . ASP A 1 259 ? 11.456 0.001 -1.080 1.00 87.94 259 ASP A N 1
ATOM 2005 C CA . ASP A 1 259 ? 12.268 -1.199 -1.309 1.00 87.94 259 ASP A CA 1
ATOM 2006 C C . ASP A 1 259 ? 12.808 -1.278 -2.745 1.00 87.94 259 ASP A C 1
ATOM 2008 O O . ASP A 1 259 ? 13.914 -1.763 -2.974 1.00 87.94 259 ASP A O 1
ATOM 2012 N N . VAL A 1 260 ? 12.031 -0.797 -3.723 1.00 92.62 260 VAL A N 1
ATOM 2013 C CA . VAL A 1 260 ? 12.382 -0.827 -5.149 1.00 92.62 260 VAL A CA 1
ATOM 2014 C C . VAL A 1 260 ? 12.162 0.559 -5.760 1.00 92.62 260 VAL A C 1
ATOM 2016 O O . VAL A 1 260 ? 11.003 0.954 -5.980 1.00 92.62 260 VAL A O 1
ATOM 2019 N N . PRO A 1 261 ? 13.243 1.308 -6.049 1.00 92.12 261 PRO A N 1
ATOM 2020 C CA . PRO A 1 261 ? 13.137 2.583 -6.735 1.00 92.12 261 PRO A CA 1
ATOM 2021 C C . PRO A 1 261 ? 12.804 2.392 -8.220 1.00 92.12 261 PRO A C 1
ATOM 2023 O O . PRO A 1 261 ? 13.141 1.374 -8.830 1.00 92.12 261 PRO A O 1
ATOM 2026 N N . LEU A 1 262 ? 12.155 3.387 -8.827 1.00 95.62 262 LEU A N 1
ATOM 2027 C CA . LEU A 1 262 ? 11.988 3.409 -10.281 1.00 95.62 262 LEU A CA 1
ATOM 2028 C C . LEU A 1 262 ? 13.295 3.888 -10.931 1.00 95.62 262 LEU A C 1
ATOM 2030 O O . LEU A 1 262 ? 13.730 5.015 -10.697 1.00 95.62 262 LEU A O 1
ATOM 2034 N N . GLU A 1 263 ? 13.900 3.050 -11.769 1.00 92.75 263 GLU A N 1
ATOM 2035 C CA . GLU A 1 263 ? 15.154 3.357 -12.459 1.00 92.75 263 GLU A CA 1
ATOM 2036 C C . GLU A 1 263 ? 14.855 4.040 -13.804 1.00 92.75 263 GLU A C 1
ATOM 2038 O O . GLU A 1 263 ? 14.704 3.378 -14.826 1.00 92.75 263 GLU A O 1
ATOM 2043 N N . GLU A 1 264 ? 14.773 5.377 -13.836 1.00 90.62 264 GLU A N 1
ATOM 2044 C CA . GLU A 1 264 ? 14.518 6.136 -15.082 1.00 90.62 264 GLU A CA 1
ATOM 2045 C C . GLU A 1 264 ? 15.575 5.879 -16.171 1.00 90.62 264 GLU A C 1
ATOM 2047 O O . GLU A 1 264 ? 15.289 5.999 -17.365 1.00 90.62 264 GLU A O 1
ATOM 2052 N N . SER A 1 265 ? 16.787 5.497 -15.755 1.00 91.44 265 SER A N 1
ATOM 2053 C CA . SER A 1 265 ? 17.832 4.966 -16.624 1.00 91.44 265 SER A CA 1
ATOM 2054 C C . SER A 1 265 ? 18.547 3.785 -15.974 1.00 91.44 265 SER A C 1
ATOM 2056 O O . SER A 1 265 ? 18.675 3.727 -14.752 1.00 91.44 265 SER A O 1
ATOM 2058 N N . ARG A 1 266 ? 19.020 2.850 -16.802 1.00 92.12 266 ARG A N 1
ATOM 2059 C CA . ARG A 1 266 ? 19.751 1.647 -16.379 1.00 92.12 266 ARG A CA 1
ATOM 2060 C C . ARG A 1 266 ? 21.028 1.521 -17.194 1.00 92.12 266 ARG A C 1
ATOM 2062 O O . ARG A 1 266 ? 20.997 1.790 -18.393 1.00 92.12 266 ARG A O 1
ATOM 2069 N N . ALA A 1 267 ? 22.132 1.140 -16.559 1.00 91.69 267 ALA A N 1
ATOM 2070 C CA . ALA A 1 267 ? 23.433 0.978 -17.206 1.00 91.69 267 ALA A CA 1
ATOM 2071 C C . ALA A 1 267 ? 23.768 -0.501 -17.428 1.00 91.69 267 ALA A C 1
ATOM 2073 O O . ALA A 1 267 ? 23.356 -1.357 -16.648 1.00 91.69 267 ALA A O 1
ATOM 2074 N N . PHE A 1 268 ? 24.521 -0.794 -18.483 1.00 92.00 268 PHE A N 1
ATOM 2075 C CA . PHE A 1 268 ? 24.850 -2.145 -18.918 1.00 92.00 268 PHE A CA 1
ATOM 2076 C C . PHE A 1 268 ? 26.314 -2.265 -19.333 1.00 92.00 268 PHE A C 1
ATOM 2078 O O . PHE A 1 268 ? 26.937 -1.286 -19.747 1.00 92.00 268 PHE A O 1
ATOM 2085 N N . VAL A 1 269 ? 26.827 -3.489 -19.264 1.00 89.88 269 VAL A N 1
ATOM 2086 C CA . VAL A 1 269 ? 28.100 -3.903 -19.863 1.00 89.88 269 VAL A CA 1
ATOM 2087 C C . VAL A 1 269 ? 27.808 -4.955 -20.931 1.00 89.88 269 VAL A C 1
ATOM 2089 O O . VAL A 1 269 ? 26.910 -5.781 -20.770 1.00 89.88 269 VAL A O 1
ATOM 2092 N N . GLU A 1 270 ? 28.536 -4.884 -22.044 1.00 89.88 270 GLU A N 1
ATOM 2093 C CA . GLU A 1 270 ? 28.508 -5.889 -23.106 1.00 89.88 270 GLU A CA 1
ATOM 2094 C C . GLU A 1 270 ? 29.570 -6.950 -22.819 1.00 89.88 270 GLU A C 1
ATOM 2096 O O . GLU A 1 270 ? 30.765 -6.657 -22.721 1.00 89.88 270 GLU A O 1
ATOM 2101 N N . ASN A 1 271 ? 29.112 -8.184 -22.660 1.00 88.00 271 ASN A N 1
ATOM 2102 C CA . ASN A 1 271 ? 29.942 -9.346 -22.405 1.00 88.00 271 ASN A CA 1
ATOM 2103 C C . ASN A 1 271 ? 30.621 -9.826 -23.692 1.00 88.00 271 ASN A C 1
ATOM 2105 O O . ASN A 1 271 ? 30.204 -9.522 -24.810 1.00 88.00 271 ASN A O 1
ATOM 2109 N N . ARG A 1 272 ? 31.673 -10.641 -23.542 1.00 87.75 272 ARG A N 1
ATOM 2110 C CA . ARG A 1 272 ? 32.423 -11.204 -24.684 1.00 87.75 272 ARG A CA 1
ATOM 2111 C C . ARG A 1 272 ? 31.567 -12.073 -25.609 1.00 87.75 272 ARG A C 1
ATOM 2113 O O . ARG A 1 272 ? 31.921 -12.244 -26.769 1.00 87.75 272 ARG A O 1
ATOM 2120 N N . ASP A 1 273 ? 30.483 -12.637 -25.089 1.00 89.75 273 ASP A N 1
ATOM 2121 C CA . ASP A 1 273 ? 29.512 -13.445 -25.829 1.00 89.75 273 ASP A CA 1
ATOM 2122 C C . ASP A 1 273 ? 28.426 -12.603 -26.531 1.00 89.75 273 ASP A C 1
ATOM 2124 O O . ASP A 1 273 ? 27.529 -13.163 -27.158 1.00 89.75 273 ASP A O 1
ATOM 2128 N N . GLY A 1 274 ? 28.500 -11.269 -26.442 1.00 85.94 274 GLY A N 1
ATOM 2129 C CA . GLY A 1 274 ? 27.516 -10.341 -27.004 1.00 85.94 274 GLY A CA 1
ATOM 2130 C C . GLY A 1 274 ? 26.249 -10.183 -26.158 1.00 85.94 274 GLY A C 1
ATOM 2131 O O . GLY A 1 274 ? 25.305 -9.522 -26.594 1.00 85.94 274 GLY A O 1
ATOM 2132 N N . THR A 1 275 ? 26.192 -10.780 -24.962 1.00 89.38 275 THR A N 1
ATOM 2133 C CA . THR A 1 275 ? 25.097 -10.548 -24.012 1.00 89.38 275 THR A CA 1
ATOM 2134 C C . THR A 1 275 ? 25.293 -9.241 -23.250 1.00 89.38 275 THR A C 1
ATOM 2136 O O . THR A 1 275 ? 26.395 -8.701 -23.178 1.00 89.38 275 THR A O 1
ATOM 2139 N N . TYR A 1 276 ? 24.211 -8.715 -22.676 1.00 90.50 276 TYR A N 1
ATOM 2140 C CA . TYR A 1 276 ? 24.249 -7.486 -21.888 1.00 90.50 276 TYR A CA 1
ATOM 2141 C C . TYR A 1 276 ? 23.854 -7.780 -20.448 1.00 90.50 276 TYR A C 1
ATOM 2143 O O . TYR A 1 276 ? 22.792 -8.357 -20.194 1.00 90.50 276 TYR A O 1
ATOM 2151 N N . GLU A 1 277 ? 24.682 -7.338 -19.511 1.00 89.44 277 GLU A N 1
ATOM 2152 C CA . GLU A 1 277 ? 24.442 -7.476 -18.077 1.00 89.44 277 GLU A CA 1
ATOM 2153 C C . GLU A 1 277 ? 24.244 -6.117 -17.412 1.00 89.44 277 GLU A C 1
ATOM 2155 O O . GLU A 1 277 ? 24.783 -5.105 -17.859 1.00 89.44 277 GLU A O 1
ATOM 2160 N N . LEU A 1 278 ? 23.427 -6.083 -16.355 1.00 90.19 278 LEU A N 1
ATOM 2161 C CA . LEU A 1 278 ? 23.161 -4.859 -15.604 1.00 90.19 278 LEU A CA 1
ATOM 2162 C C . LEU A 1 278 ? 24.433 -4.422 -14.872 1.00 90.19 278 LEU A C 1
ATOM 2164 O O . LEU A 1 278 ? 24.924 -5.128 -13.993 1.00 90.19 278 LEU A O 1
ATOM 2168 N N . TYR A 1 279 ? 24.906 -3.220 -15.177 1.00 86.44 279 TYR A N 1
ATOM 2169 C CA . TYR A 1 279 ? 26.044 -2.614 -14.509 1.00 86.44 279 TYR A CA 1
ATOM 2170 C C . TYR A 1 279 ? 25.573 -1.699 -13.384 1.00 86.44 279 TYR A C 1
ATOM 2172 O O . TYR A 1 279 ? 24.901 -0.692 -13.615 1.00 86.44 279 TYR A O 1
ATOM 2180 N N . LYS A 1 280 ? 25.958 -2.039 -12.154 1.00 80.25 280 LYS A N 1
ATOM 2181 C CA . LYS A 1 280 ? 25.819 -1.162 -10.991 1.00 80.25 280 LYS A CA 1
ATOM 2182 C C . LYS A 1 280 ? 27.198 -0.581 -10.691 1.00 80.25 280 LYS A C 1
ATOM 2184 O O . LYS A 1 280 ? 28.075 -1.355 -10.305 1.00 80.25 280 LYS A O 1
ATOM 2189 N N . PRO A 1 281 ? 27.416 0.734 -10.881 1.00 66.12 281 PRO A N 1
ATOM 2190 C CA . PRO A 1 281 ? 28.682 1.346 -10.517 1.00 66.12 281 PRO A CA 1
ATOM 2191 C C . PRO A 1 281 ? 28.986 1.035 -9.046 1.00 66.12 281 PRO A C 1
ATOM 2193 O O . PRO A 1 281 ? 28.083 1.182 -8.213 1.00 66.12 281 PRO A O 1
ATOM 2196 N N . PRO A 1 282 ? 30.209 0.596 -8.702 1.00 66.19 282 PRO A N 1
ATOM 2197 C CA . PRO A 1 282 ? 30.607 0.531 -7.305 1.00 66.19 282 PRO A CA 1
ATOM 2198 C C . PRO A 1 282 ? 30.447 1.926 -6.694 1.00 66.19 282 PRO A C 1
ATOM 2200 O O . PRO A 1 282 ? 30.687 2.930 -7.365 1.00 66.19 282 PRO A O 1
ATOM 2203 N N . PHE A 1 283 ? 29.995 1.995 -5.442 1.00 51.59 283 PHE A N 1
ATOM 2204 C CA . PHE A 1 283 ? 29.911 3.255 -4.711 1.00 51.59 283 PHE A CA 1
ATOM 2205 C C . PHE A 1 283 ? 31.322 3.849 -4.631 1.00 51.59 283 PHE A C 1
ATOM 2207 O O . PHE A 1 283 ? 32.169 3.333 -3.905 1.00 51.59 283 PHE A O 1
ATOM 2214 N N . VAL A 1 284 ? 31.596 4.878 -5.432 1.00 54.06 284 VAL A N 1
ATOM 2215 C CA . VAL A 1 284 ? 32.865 5.601 -5.387 1.00 54.06 284 VAL A CA 1
ATOM 2216 C C . VAL A 1 284 ? 32.693 6.645 -4.290 1.00 54.06 284 VAL A C 1
ATOM 2218 O O . VAL A 1 284 ? 31.936 7.597 -4.464 1.00 54.06 284 VAL A O 1
ATOM 2221 N N . SER A 1 285 ? 33.319 6.432 -3.129 1.00 48.22 285 SER A N 1
ATOM 2222 C CA . SER A 1 285 ? 33.602 7.533 -2.203 1.00 48.22 285 SER A CA 1
ATOM 2223 C C . SER A 1 285 ? 34.372 8.604 -2.971 1.00 48.22 285 SER A C 1
ATOM 2225 O O . SER A 1 285 ? 35.171 8.227 -3.823 1.00 48.22 285 SER A O 1
ATOM 2227 N N . ASP A 1 286 ? 34.116 9.889 -2.708 1.00 50.94 286 ASP A N 1
ATOM 2228 C CA . ASP A 1 286 ? 34.758 11.047 -3.354 1.00 50.94 286 ASP A CA 1
ATOM 2229 C C . ASP A 1 286 ? 36.298 11.024 -3.196 1.00 50.94 286 ASP A C 1
ATOM 2231 O O . ASP A 1 286 ? 36.882 11.799 -2.444 1.00 50.94 286 ASP A O 1
ATOM 2235 N N . GLU A 1 287 ? 36.980 10.108 -3.876 1.00 53.88 287 GLU A N 1
ATOM 2236 C CA . GLU A 1 287 ? 38.428 10.057 -3.977 1.00 53.88 287 GLU A CA 1
ATOM 2237 C C . GLU A 1 287 ? 38.836 11.054 -5.068 1.00 53.88 287 GLU A C 1
ATOM 2239 O O . GLU A 1 287 ? 38.292 11.012 -6.181 1.00 53.88 287 GLU A O 1
ATOM 2244 N N . PRO A 1 288 ? 39.764 11.980 -4.778 1.00 48.84 288 PRO A N 1
ATOM 2245 C CA . PRO A 1 288 ? 40.214 12.948 -5.760 1.00 48.84 288 PRO A CA 1
ATOM 2246 C C . PRO A 1 288 ? 40.834 12.205 -6.947 1.00 48.84 288 PRO A C 1
ATOM 2248 O O . PRO A 1 288 ? 41.708 11.353 -6.786 1.00 48.84 288 PRO A O 1
ATOM 2251 N N . ALA A 1 289 ? 40.354 12.520 -8.151 1.00 58.16 289 ALA A N 1
ATOM 2252 C CA . ALA A 1 289 ? 40.869 11.952 -9.388 1.00 58.16 289 ALA A CA 1
ATOM 2253 C C . ALA A 1 289 ? 42.399 12.101 -9.443 1.00 58.16 289 ALA A C 1
ATOM 2255 O O . ALA A 1 289 ? 42.918 13.197 -9.232 1.00 58.16 289 ALA A O 1
ATOM 2256 N N . CYS A 1 290 ? 43.126 11.018 -9.741 1.00 53.09 290 CYS A N 1
ATOM 2257 C CA . CYS A 1 290 ? 44.565 11.100 -9.977 1.00 53.09 290 CYS A CA 1
ATOM 2258 C C . CYS A 1 290 ? 44.830 12.052 -11.153 1.00 53.09 290 CYS A C 1
ATOM 2260 O O . CYS A 1 290 ? 44.462 11.756 -12.294 1.00 53.09 290 CYS A O 1
ATOM 2262 N N . GLU A 1 291 ? 45.452 13.199 -10.877 1.00 54.44 291 GLU A N 1
ATOM 2263 C CA . GLU A 1 291 ? 45.837 14.166 -11.904 1.00 54.44 291 GLU A CA 1
ATOM 2264 C C . GLU A 1 291 ? 46.745 13.502 -12.952 1.00 54.44 291 GLU A C 1
ATOM 2266 O O . GLU A 1 291 ? 47.742 12.861 -12.625 1.00 54.44 291 GLU A O 1
ATOM 2271 N N . GLY A 1 292 ? 46.395 13.658 -14.231 1.00 61.12 292 GLY A N 1
ATOM 2272 C CA . GLY A 1 292 ? 47.244 13.264 -15.360 1.00 61.12 292 GLY A CA 1
ATOM 2273 C C . GLY A 1 292 ? 46.906 11.936 -16.045 1.00 61.12 292 GLY A C 1
ATOM 2274 O O . GLY A 1 292 ? 47.447 11.680 -17.120 1.00 61.12 292 GLY A O 1
ATOM 2275 N N . VAL A 1 293 ? 45.983 11.124 -15.517 1.00 55.94 293 VAL A N 1
ATOM 2276 C CA . VAL A 1 293 ? 45.454 9.949 -16.237 1.00 55.94 293 VAL A CA 1
ATOM 2277 C C . VAL A 1 293 ? 44.051 10.281 -16.749 1.00 55.94 293 VAL A C 1
ATOM 2279 O O . VAL A 1 293 ? 43.166 10.543 -15.932 1.00 55.94 293 VAL A O 1
ATOM 2282 N N . PRO A 1 294 ? 43.798 10.288 -18.074 1.00 53.88 294 PRO A N 1
ATOM 2283 C CA . PRO A 1 294 ? 42.442 10.436 -18.583 1.00 53.88 294 PRO A CA 1
ATOM 2284 C C . PRO A 1 294 ? 41.586 9.322 -17.971 1.00 53.88 294 PRO A C 1
ATOM 2286 O O . PRO A 1 294 ? 41.953 8.151 -18.111 1.00 53.88 294 PRO A O 1
ATOM 2289 N N . PRO A 1 295 ? 40.474 9.638 -17.286 1.00 56.97 295 PRO A N 1
ATOM 2290 C CA . PRO A 1 295 ? 39.630 8.603 -16.720 1.00 56.97 295 PRO A CA 1
ATOM 2291 C C . PRO A 1 295 ? 39.145 7.716 -17.865 1.00 56.97 295 PRO A C 1
ATOM 2293 O O . PRO A 1 295 ? 38.468 8.187 -18.784 1.00 56.97 295 PRO A O 1
ATOM 2296 N N . ILE A 1 296 ? 39.515 6.435 -17.825 1.00 52.66 296 ILE A N 1
ATOM 2297 C CA . ILE A 1 296 ? 38.973 5.433 -18.739 1.00 52.66 296 ILE A CA 1
ATOM 2298 C C . ILE A 1 296 ? 37.488 5.347 -18.404 1.00 52.66 296 ILE A C 1
ATOM 2300 O O . ILE A 1 296 ? 37.111 4.762 -17.391 1.00 52.66 296 ILE A O 1
ATOM 2304 N N . ARG A 1 297 ? 36.638 5.978 -19.217 1.00 54.28 297 ARG A N 1
ATOM 2305 C CA . ARG A 1 297 ? 35.192 5.798 -19.103 1.00 54.28 297 ARG A CA 1
ATOM 2306 C C . ARG A 1 297 ? 34.874 4.419 -19.672 1.00 54.28 297 ARG A C 1
ATOM 2308 O O . ARG A 1 297 ? 35.145 4.201 -20.857 1.00 54.28 297 ARG A O 1
ATOM 2315 N N . PRO A 1 298 ? 34.346 3.482 -18.866 1.00 57.84 298 PRO A N 1
ATOM 2316 C CA . PRO A 1 298 ? 33.837 2.227 -19.397 1.00 57.84 298 PRO A CA 1
ATOM 2317 C C . PRO A 1 298 ? 32.821 2.525 -20.503 1.00 57.84 298 PRO A C 1
ATOM 2319 O O . PRO A 1 298 ? 32.152 3.557 -20.453 1.00 57.84 298 PRO A O 1
ATOM 2322 N N . LEU A 1 299 ? 32.705 1.640 -21.495 1.00 65.56 299 LEU A N 1
ATOM 2323 C CA . LEU A 1 299 ? 31.683 1.736 -22.538 1.00 65.56 299 LEU A CA 1
ATOM 2324 C C . LEU A 1 299 ? 30.308 1.946 -21.880 1.00 65.56 299 LEU A C 1
ATOM 2326 O O . LEU A 1 299 ? 29.796 1.052 -21.208 1.00 65.56 299 LEU A O 1
ATOM 2330 N N . GLU A 1 300 ? 29.723 3.134 -22.037 1.00 76.25 300 GLU A N 1
ATOM 2331 C CA . GLU A 1 300 ? 28.475 3.479 -21.357 1.00 76.25 300 GLU A CA 1
ATOM 2332 C C . GLU A 1 300 ? 27.292 3.045 -22.216 1.00 76.25 300 GLU A C 1
ATOM 2334 O O . GLU A 1 300 ? 26.822 3.787 -23.084 1.00 76.25 300 GLU A O 1
ATOM 2339 N N . LEU A 1 301 ? 26.807 1.835 -21.963 1.00 90.94 301 LEU A N 1
ATOM 2340 C CA . LEU A 1 301 ? 25.561 1.333 -22.525 1.00 90.94 301 LEU A CA 1
ATOM 2341 C C . LEU A 1 301 ? 24.443 1.642 -21.536 1.00 90.94 301 LEU A C 1
ATOM 2343 O O . LEU A 1 301 ? 24.476 1.178 -20.399 1.00 90.94 301 LEU A O 1
ATOM 2347 N N . LYS A 1 302 ? 23.468 2.465 -21.923 1.00 92.44 302 LYS A N 1
ATOM 2348 C CA . LYS A 1 302 ? 22.351 2.830 -21.041 1.00 92.44 302 LYS A CA 1
ATOM 2349 C C . LYS A 1 302 ? 21.009 2.695 -21.737 1.00 92.44 302 LYS A C 1
ATOM 2351 O O . LYS A 1 302 ? 20.881 3.059 -22.900 1.00 92.44 302 LYS A O 1
ATOM 2356 N N . THR A 1 303 ? 19.992 2.250 -21.014 1.00 94.56 303 THR A N 1
ATOM 2357 C CA . THR A 1 303 ? 18.592 2.454 -21.404 1.00 94.56 303 THR A CA 1
ATOM 2358 C C . THR A 1 303 ? 17.997 3.602 -20.606 1.00 94.56 303 THR A C 1
ATOM 2360 O O . THR A 1 303 ? 18.405 3.827 -19.468 1.00 94.56 303 THR A O 1
ATOM 2363 N N . PHE A 1 304 ? 17.014 4.306 -21.160 1.00 93.81 304 PHE A N 1
ATOM 2364 C CA . PHE A 1 304 ? 16.302 5.371 -20.448 1.00 93.81 304 PHE A CA 1
ATOM 2365 C C . PHE A 1 304 ? 14.831 5.447 -20.859 1.00 93.81 304 PHE A C 1
ATOM 2367 O O . PHE A 1 304 ? 14.509 5.274 -22.035 1.00 93.81 304 PHE A O 1
ATOM 2374 N N . LEU A 1 305 ? 13.933 5.754 -19.924 1.00 94.88 305 LEU A N 1
ATOM 2375 C CA . LEU A 1 305 ? 12.528 6.018 -20.244 1.00 94.88 305 LEU A CA 1
ATOM 2376 C C . LEU A 1 305 ? 12.408 7.245 -21.156 1.00 94.88 305 LEU A C 1
ATOM 2378 O O . LEU A 1 305 ? 12.959 8.306 -20.873 1.00 94.88 305 LEU A O 1
ATOM 2382 N N . LYS A 1 306 ? 11.6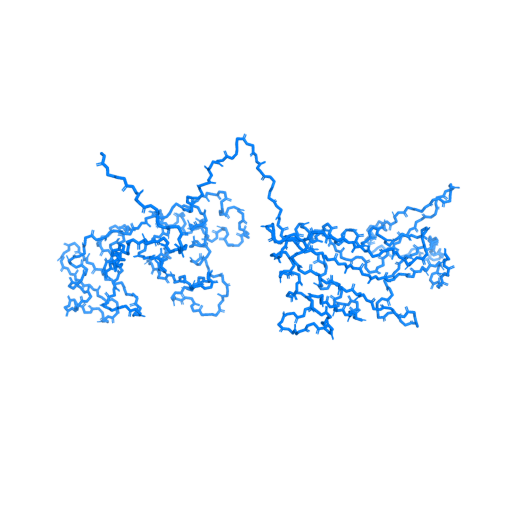27 7.137 -22.235 1.00 95.00 306 LYS A N 1
ATOM 2383 C CA . LYS A 1 306 ? 11.397 8.258 -23.166 1.00 95.00 306 LYS A CA 1
ATOM 2384 C C . LYS A 1 306 ? 10.444 9.333 -22.620 1.00 95.00 306 LYS A C 1
ATOM 2386 O O . LYS A 1 306 ? 10.212 10.354 -23.264 1.00 95.00 306 LYS A O 1
ATOM 2391 N N . VAL A 1 307 ? 9.878 9.140 -21.434 1.00 93.56 307 VAL A N 1
ATOM 2392 C CA . VAL A 1 307 ? 8.903 10.062 -20.838 1.00 93.56 307 VAL A CA 1
ATOM 2393 C C . VAL A 1 307 ? 9.561 11.406 -20.540 1.00 93.56 307 VAL A C 1
ATOM 2395 O O . VAL A 1 307 ? 10.522 11.477 -19.784 1.00 93.56 307 VAL A O 1
ATOM 2398 N N . GLY A 1 308 ? 9.058 12.480 -21.150 1.00 85.56 308 GLY A N 1
ATOM 2399 C CA . GLY A 1 308 ? 9.622 13.826 -21.004 1.00 85.56 308 GLY A CA 1
ATOM 2400 C C . GLY A 1 308 ? 11.001 14.040 -21.648 1.00 85.56 308 GLY A C 1
ATOM 2401 O O . GLY A 1 308 ? 11.530 15.144 -21.551 1.00 85.56 308 GLY A O 1
ATOM 2402 N N . ASN A 1 309 ? 11.579 13.036 -22.321 1.00 79.81 309 ASN A N 1
ATOM 2403 C CA . ASN A 1 309 ? 12.902 13.145 -22.936 1.00 79.81 309 ASN A CA 1
ATOM 2404 C C . ASN A 1 309 ? 12.813 13.571 -24.415 1.00 79.81 309 ASN A C 1
ATOM 2406 O O . ASN A 1 309 ? 12.391 12.799 -25.275 1.00 79.81 309 ASN A O 1
ATOM 2410 N N . VAL A 1 310 ? 13.186 14.814 -24.713 1.00 74.25 310 VAL A N 1
ATOM 2411 C CA . VAL A 1 310 ? 13.113 15.434 -26.049 1.00 74.25 310 VAL A CA 1
ATOM 2412 C C . VAL A 1 310 ? 14.415 15.150 -26.819 1.00 74.25 310 VAL A C 1
ATOM 2414 O O . VAL A 1 310 ? 15.483 15.245 -26.221 1.00 74.25 310 VAL A O 1
ATOM 2417 N N . PRO A 1 311 ? 14.388 14.818 -28.129 1.00 76.38 311 PRO A N 1
ATOM 2418 C CA . PRO A 1 311 ? 13.250 14.854 -29.057 1.00 76.38 311 PRO A CA 1
ATOM 2419 C C . PRO A 1 311 ? 12.395 13.581 -29.104 1.00 76.38 311 PRO A C 1
ATOM 2421 O O . PRO A 1 311 ? 11.357 13.575 -29.755 1.00 76.38 311 PRO A O 1
ATOM 2424 N N . GLN A 1 312 ? 12.788 12.502 -28.427 1.00 77.62 312 GLN A N 1
ATOM 2425 C CA . GLN A 1 312 ? 12.148 11.186 -28.566 1.00 77.62 312 GLN A CA 1
ATOM 2426 C C . GLN A 1 312 ? 11.001 10.952 -27.577 1.00 77.62 312 GLN A C 1
ATOM 2428 O O . GLN A 1 312 ? 10.779 9.817 -27.159 1.00 77.62 312 GLN A O 1
ATOM 2433 N N . SER A 1 313 ? 10.291 12.007 -27.169 1.00 89.25 313 SER A N 1
ATOM 2434 C CA . SER A 1 313 ? 9.402 11.895 -26.019 1.00 89.25 313 SER A CA 1
ATOM 2435 C C . SER A 1 313 ? 8.170 11.053 -26.334 1.00 89.25 313 SER A C 1
ATOM 2437 O O . SER A 1 313 ? 7.440 11.337 -27.281 1.00 89.25 313 SER A O 1
ATOM 2439 N N . ALA A 1 314 ? 7.927 10.035 -25.511 1.00 93.56 314 ALA A N 1
ATOM 2440 C CA . ALA A 1 314 ? 6.751 9.177 -25.596 1.00 93.56 314 ALA A CA 1
ATOM 2441 C C . ALA A 1 314 ? 6.055 9.115 -24.226 1.00 93.56 314 ALA A C 1
ATOM 2443 O O . ALA A 1 314 ? 6.740 9.040 -23.200 1.00 93.56 314 ALA A O 1
ATOM 2444 N N . PRO A 1 315 ? 4.712 9.159 -24.168 1.00 94.75 315 PRO A N 1
ATOM 2445 C CA . PRO A 1 315 ? 3.993 9.102 -22.902 1.00 94.75 315 PRO A CA 1
ATOM 2446 C C . PRO A 1 315 ? 4.057 7.700 -22.285 1.00 94.75 315 PRO A C 1
ATOM 2448 O O . PRO A 1 315 ? 3.991 6.692 -22.986 1.00 94.75 315 PRO A O 1
ATOM 2451 N N . PHE A 1 316 ? 4.075 7.641 -20.956 1.00 96.50 316 PHE A N 1
ATOM 2452 C CA . PHE A 1 316 ? 3.776 6.420 -20.214 1.00 96.50 316 PHE A CA 1
ATOM 2453 C C . PHE A 1 316 ? 2.258 6.297 -20.087 1.00 96.50 316 PHE A C 1
ATOM 2455 O O . PHE A 1 316 ? 1.606 7.145 -19.476 1.00 96.50 316 PHE A O 1
ATOM 2462 N N . VAL A 1 317 ? 1.671 5.263 -20.676 1.00 96.50 317 VAL A N 1
ATOM 2463 C CA . VAL A 1 317 ? 0.221 5.067 -20.701 1.00 96.50 317 VAL A CA 1
ATOM 2464 C C . VAL A 1 317 ? -0.177 4.004 -19.688 1.00 96.50 317 VAL A C 1
ATOM 2466 O O . VAL A 1 317 ? 0.345 2.891 -19.696 1.00 96.50 317 VAL A O 1
ATOM 2469 N N . ILE A 1 318 ? -1.138 4.348 -18.836 1.00 96.94 318 ILE A N 1
ATOM 2470 C CA . ILE A 1 318 ? -1.757 3.444 -17.868 1.00 96.94 318 ILE A CA 1
ATOM 2471 C C . ILE A 1 318 ? -3.202 3.226 -18.303 1.00 96.94 318 ILE A C 1
ATOM 2473 O O . ILE A 1 318 ? -3.943 4.190 -18.497 1.00 96.94 318 ILE A O 1
ATOM 2477 N N . GLU A 1 319 ? -3.615 1.973 -18.446 1.00 96.06 319 GLU A N 1
ATOM 2478 C CA . GLU A 1 319 ? -4.992 1.596 -18.759 1.00 96.06 319 GLU A CA 1
ATOM 2479 C C . GLU A 1 319 ? -5.544 0.688 -17.663 1.00 96.06 319 GLU A C 1
ATOM 2481 O O . GLU A 1 319 ? -4.858 -0.217 -17.192 1.00 96.06 319 GLU A O 1
ATOM 2486 N N . TRP A 1 320 ? -6.797 0.913 -17.280 1.00 95.94 320 TRP A N 1
ATOM 2487 C CA . TRP A 1 320 ? -7.502 0.093 -16.304 1.00 95.94 320 TRP A CA 1
ATOM 2488 C C . TRP A 1 320 ? -8.860 -0.340 -16.828 1.00 95.94 320 TRP A C 1
ATOM 2490 O O . TRP A 1 320 ? -9.661 0.503 -17.240 1.00 95.94 320 TRP A O 1
ATOM 2500 N N . THR A 1 321 ? -9.133 -1.639 -16.734 1.00 95.56 321 THR A N 1
ATOM 2501 C CA . THR A 1 321 ? -10.455 -2.221 -16.967 1.00 95.56 321 THR A CA 1
ATOM 2502 C C . THR A 1 321 ? -10.911 -2.924 -15.684 1.00 95.56 321 THR A C 1
ATOM 2504 O O . THR A 1 321 ? -10.321 -3.943 -15.319 1.00 95.56 321 THR A O 1
ATOM 2507 N N . PRO A 1 322 ? -11.925 -2.404 -14.969 1.00 93.19 322 PRO A N 1
ATOM 2508 C CA . PRO A 1 322 ? -12.431 -3.035 -13.755 1.00 93.19 322 PRO A CA 1
ATOM 2509 C C . PRO A 1 322 ? -13.195 -4.327 -14.071 1.00 93.19 322 PRO A C 1
ATOM 2511 O O . PRO A 1 322 ? -13.640 -4.540 -15.196 1.00 93.19 322 PRO A O 1
ATOM 2514 N N . ASP A 1 323 ? -13.378 -5.158 -13.044 1.00 88.19 323 ASP A N 1
ATOM 2515 C CA . ASP A 1 323 ? -14.302 -6.302 -13.043 1.00 88.19 323 ASP A CA 1
ATOM 2516 C C . ASP A 1 323 ? -14.119 -7.313 -14.191 1.00 88.19 323 ASP A C 1
ATOM 2518 O O . ASP A 1 323 ? -15.066 -7.990 -14.585 1.00 88.19 323 ASP A O 1
ATOM 2522 N N . VAL A 1 324 ? -12.890 -7.492 -14.688 1.00 93.38 324 VAL A N 1
ATOM 2523 C CA . VAL A 1 324 ? -12.553 -8.602 -15.603 1.00 93.38 324 VAL A CA 1
ATOM 2524 C C . VAL A 1 324 ? -12.857 -9.952 -14.940 1.00 93.38 324 VAL A C 1
ATOM 2526 O O . VAL A 1 324 ? -13.336 -10.876 -15.592 1.00 93.38 324 VAL A O 1
ATOM 2529 N N . LEU A 1 325 ? -12.669 -10.043 -13.617 1.00 91.12 325 LEU A N 1
ATOM 2530 C CA . LEU A 1 325 ? -13.170 -11.126 -12.768 1.00 91.12 325 LEU A CA 1
ATOM 2531 C C . LEU A 1 325 ? -14.031 -10.527 -11.633 1.00 91.12 325 LEU A C 1
ATOM 2533 O O . LEU A 1 325 ? -13.518 -10.228 -10.547 1.00 91.12 325 LEU A O 1
ATOM 2537 N N . PRO A 1 326 ? -15.355 -10.370 -11.835 1.00 88.62 326 PRO A N 1
ATOM 2538 C CA . PRO A 1 326 ? -16.218 -9.608 -10.925 1.00 88.62 326 PRO A CA 1
ATOM 2539 C C . PRO A 1 326 ? -16.316 -10.200 -9.514 1.00 88.62 326 PRO A C 1
ATOM 2541 O O . PRO A 1 326 ? -16.351 -9.486 -8.513 1.00 88.62 326 PRO A O 1
ATOM 2544 N N . ARG A 1 327 ? -16.344 -11.535 -9.403 1.00 87.19 327 ARG A N 1
ATOM 2545 C CA . ARG A 1 327 ? -16.539 -12.223 -8.113 1.00 87.19 327 ARG A CA 1
ATOM 2546 C C . ARG A 1 327 ? -15.365 -12.014 -7.159 1.00 87.19 327 ARG A C 1
ATOM 2548 O O . ARG A 1 327 ? -15.580 -11.849 -5.961 1.00 87.19 327 ARG A O 1
ATOM 2555 N N . SER A 1 328 ? -14.146 -12.021 -7.691 1.00 89.06 328 SER A N 1
ATOM 2556 C CA . SER A 1 328 ? -12.910 -11.766 -6.948 1.00 89.06 328 SER A CA 1
ATOM 2557 C C . SER A 1 328 ? -12.501 -10.295 -6.969 1.00 89.06 328 SER A C 1
ATOM 2559 O O . SER A 1 328 ? -11.488 -9.961 -6.366 1.00 89.06 328 SER A O 1
ATOM 2561 N N . ARG A 1 329 ? -13.276 -9.423 -7.634 1.00 92.69 329 ARG A N 1
ATOM 2562 C CA . ARG A 1 329 ? -12.999 -7.987 -7.790 1.00 92.69 329 ARG A CA 1
ATOM 2563 C C . ARG A 1 329 ? -11.618 -7.726 -8.382 1.00 92.69 329 ARG A C 1
ATOM 2565 O O . ARG A 1 329 ? -10.868 -6.892 -7.881 1.00 92.69 329 ARG A O 1
ATOM 2572 N N . VAL A 1 330 ? -11.258 -8.487 -9.408 1.00 95.56 330 VAL A N 1
ATOM 2573 C CA . VAL A 1 330 ? -9.988 -8.320 -10.118 1.00 95.56 330 VAL A CA 1
ATOM 2574 C C . VAL A 1 330 ? -10.266 -7.647 -11.455 1.00 95.56 330 VAL A C 1
ATOM 2576 O O . VAL A 1 330 ? -11.163 -8.064 -12.186 1.00 95.56 330 VAL A O 1
ATOM 2579 N N . GLY A 1 331 ? -9.503 -6.601 -11.752 1.00 96.88 331 GLY A N 1
ATOM 2580 C CA . GLY A 1 331 ? -9.477 -5.943 -13.054 1.00 96.88 331 GLY A CA 1
ATOM 2581 C C . GLY A 1 331 ? -8.141 -6.152 -13.762 1.00 96.88 331 GLY A C 1
ATOM 2582 O O . GLY A 1 331 ? -7.224 -6.776 -13.224 1.00 96.88 331 GLY A O 1
ATOM 2583 N N . GLU A 1 332 ? -8.040 -5.624 -14.975 1.00 97.94 332 GLU A N 1
ATOM 2584 C CA . GLU A 1 332 ? -6.837 -5.669 -15.803 1.00 97.94 332 GLU A CA 1
ATOM 2585 C C . GLU A 1 332 ? -6.178 -4.283 -15.840 1.00 97.94 332 GLU A C 1
ATOM 2587 O O . GLU A 1 332 ? -6.786 -3.300 -16.269 1.00 97.94 332 GLU A O 1
ATOM 2592 N N . LEU A 1 333 ? -4.928 -4.216 -15.384 1.00 98.31 333 LEU A N 1
ATOM 2593 C CA . LEU A 1 333 ? -4.050 -3.053 -15.474 1.00 98.31 333 LEU A CA 1
ATOM 2594 C C . LEU A 1 333 ? -3.070 -3.275 -16.628 1.00 98.31 333 LEU A C 1
ATOM 2596 O O . LEU A 1 333 ? -2.331 -4.259 -16.612 1.00 98.31 333 LEU A O 1
ATOM 2600 N N . ARG A 1 334 ? -3.023 -2.354 -17.593 1.00 98.31 334 ARG A N 1
ATOM 2601 C CA . ARG A 1 334 ? -2.021 -2.361 -18.668 1.00 98.31 334 ARG A CA 1
ATOM 2602 C C . ARG A 1 334 ? -1.116 -1.146 -18.581 1.00 98.31 334 ARG A C 1
ATOM 2604 O O . ARG A 1 334 ? -1.605 -0.023 -18.477 1.00 98.31 334 ARG A O 1
ATOM 2611 N N . LEU A 1 335 ? 0.190 -1.369 -18.674 1.00 98.38 335 LEU A N 1
ATOM 2612 C CA . LEU A 1 335 ? 1.203 -0.318 -18.723 1.00 98.38 335 LEU A CA 1
ATOM 2613 C C . LEU A 1 335 ? 1.891 -0.355 -20.088 1.00 98.38 335 LEU A C 1
ATOM 2615 O O . LEU A 1 335 ? 2.386 -1.404 -20.500 1.00 98.38 335 LEU A O 1
ATOM 2619 N N . LYS A 1 336 ? 1.920 0.778 -20.790 1.00 98.12 336 LYS A N 1
ATOM 2620 C CA . LYS A 1 336 ? 2.589 0.926 -22.090 1.00 98.12 336 LYS A CA 1
ATOM 2621 C C . LYS A 1 336 ? 3.595 2.058 -22.001 1.00 98.12 336 LYS A C 1
ATOM 2623 O O . LYS A 1 336 ? 3.250 3.153 -21.562 1.00 98.12 336 LYS A O 1
ATOM 2628 N N . PHE A 1 337 ? 4.821 1.803 -22.423 1.00 97.31 337 PHE A N 1
ATOM 2629 C CA . PHE A 1 337 ? 5.885 2.795 -22.422 1.00 97.31 337 PHE A CA 1
ATOM 2630 C C . PHE A 1 337 ? 6.952 2.417 -23.441 1.00 97.31 337 PHE A C 1
ATOM 2632 O O . PHE A 1 337 ? 7.070 1.256 -23.826 1.00 97.31 337 PHE A O 1
ATOM 2639 N N . GLU A 1 338 ? 7.736 3.408 -23.851 1.00 96.19 338 GLU A N 1
ATOM 2640 C CA . GLU A 1 338 ? 8.920 3.213 -24.680 1.00 96.19 338 GLU A CA 1
ATOM 2641 C C . GLU A 1 338 ? 10.166 3.674 -23.922 1.00 96.19 338 GLU A C 1
ATOM 2643 O O . GLU A 1 338 ? 10.119 4.593 -23.094 1.00 96.19 338 GLU A O 1
ATOM 2648 N N . TYR A 1 339 ? 11.297 3.063 -24.246 1.00 95.62 339 TYR A N 1
ATOM 2649 C CA . TYR A 1 339 ? 12.605 3.460 -23.748 1.00 95.62 339 TYR A CA 1
ATOM 2650 C C . TYR A 1 339 ? 13.607 3.575 -24.902 1.00 95.62 339 TYR A C 1
ATOM 2652 O O . TYR A 1 339 ? 13.405 3.036 -25.990 1.00 95.62 339 TYR A O 1
ATOM 2660 N N . GLY A 1 340 ? 14.642 4.385 -24.708 1.00 94.62 340 GLY A N 1
ATOM 2661 C CA . GLY A 1 340 ? 15.722 4.596 -25.668 1.00 94.62 340 GLY A CA 1
ATOM 2662 C C . GLY A 1 340 ? 17.020 3.944 -25.215 1.00 94.62 340 GLY A C 1
ATOM 2663 O O . GLY A 1 340 ? 17.127 3.490 -24.075 1.00 94.62 340 GLY A O 1
ATOM 2664 N N . HIS A 1 341 ? 18.006 3.944 -26.111 1.00 94.38 341 HIS A N 1
ATOM 2665 C CA . HIS A 1 341 ? 19.349 3.433 -25.861 1.00 94.38 341 HIS A CA 1
ATOM 2666 C C . HIS A 1 341 ? 20.358 4.560 -26.028 1.00 94.38 341 HIS A C 1
ATOM 2668 O O . HIS A 1 341 ? 20.255 5.367 -26.951 1.00 94.38 341 HIS A O 1
ATOM 2674 N N . LEU A 1 342 ? 21.339 4.603 -25.138 1.00 91.38 342 LEU A N 1
ATOM 2675 C CA . LEU A 1 342 ? 22.540 5.404 -25.280 1.00 91.38 342 LEU A CA 1
ATOM 2676 C C . LEU A 1 342 ? 23.731 4.466 -25.406 1.00 91.38 342 LEU A C 1
ATOM 2678 O O . LEU A 1 342 ? 23.853 3.498 -24.651 1.00 91.38 342 LEU A O 1
ATOM 2682 N N . ARG A 1 343 ? 24.619 4.786 -26.337 1.00 90.31 343 ARG A N 1
ATOM 2683 C CA . ARG A 1 343 ? 25.945 4.197 -26.458 1.00 90.31 343 ARG A CA 1
ATOM 2684 C C . ARG A 1 343 ? 26.956 5.325 -26.381 1.00 90.31 343 ARG A C 1
ATOM 2686 O O . ARG A 1 343 ? 26.999 6.184 -27.259 1.00 90.31 343 ARG A O 1
ATOM 2693 N N . ASN A 1 344 ? 27.738 5.352 -25.305 1.00 86.00 344 ASN A N 1
ATOM 2694 C CA . ASN A 1 344 ? 28.710 6.415 -25.032 1.00 86.00 344 ASN A CA 1
ATOM 2695 C C . ASN A 1 344 ? 28.080 7.820 -25.079 1.00 86.00 344 ASN A C 1
ATOM 2697 O O . ASN A 1 344 ? 28.640 8.745 -25.660 1.00 86.00 344 ASN A O 1
ATOM 2701 N N . GLY A 1 345 ? 26.874 7.957 -24.517 1.00 82.25 345 GLY A N 1
ATOM 2702 C CA . GLY A 1 345 ? 26.127 9.219 -24.479 1.00 82.25 345 GLY A CA 1
ATOM 2703 C C . GLY A 1 345 ? 25.389 9.594 -25.770 1.00 82.25 345 GLY A C 1
ATOM 2704 O O . GLY A 1 345 ? 24.599 10.534 -25.749 1.00 82.25 345 GLY A O 1
ATOM 2705 N N . HIS A 1 346 ? 25.569 8.854 -26.866 1.00 85.44 346 HIS A N 1
ATOM 2706 C CA . HIS A 1 346 ? 24.840 9.081 -28.115 1.00 85.44 346 HIS A CA 1
ATOM 2707 C C . HIS A 1 346 ? 23.634 8.158 -28.230 1.00 85.44 346 HIS A C 1
ATOM 2709 O O . HIS A 1 346 ? 23.712 6.988 -27.861 1.00 85.44 346 HIS A O 1
ATOM 2715 N N . VAL A 1 347 ? 22.523 8.669 -28.765 1.00 86.06 347 VAL A N 1
ATOM 2716 C CA . VAL A 1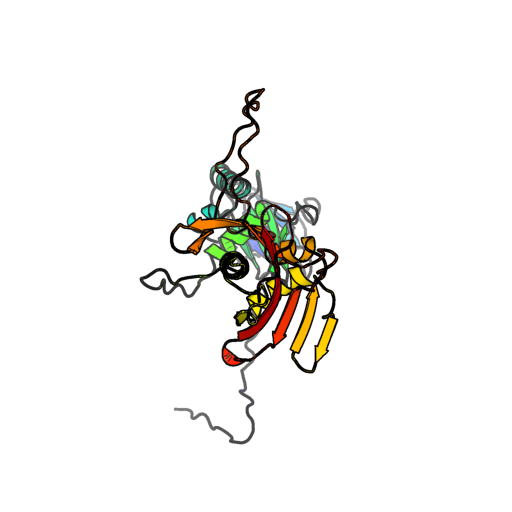 347 ? 21.321 7.857 -28.966 1.00 86.06 347 VAL A CA 1
ATOM 2717 C C . VAL A 1 347 ? 21.578 6.778 -30.015 1.00 86.06 347 VAL A C 1
ATOM 2719 O O . VAL A 1 347 ? 21.917 7.083 -31.155 1.00 86.06 347 VAL A O 1
ATOM 2722 N N . GLU A 1 348 ? 21.383 5.520 -29.624 1.00 85.94 348 GLU A N 1
ATOM 2723 C CA . GLU A 1 348 ? 21.464 4.355 -30.502 1.00 85.94 348 GLU A CA 1
ATOM 2724 C C . GLU A 1 348 ? 20.039 3.908 -30.872 1.00 85.94 348 GLU A C 1
ATOM 2726 O O . GLU A 1 348 ? 19.179 3.710 -30.008 1.00 85.94 348 GLU A O 1
ATOM 2731 N N . LEU A 1 349 ? 19.766 3.772 -32.171 1.00 81.44 349 LEU A N 1
ATOM 2732 C CA . LEU A 1 349 ? 18.518 3.190 -32.658 1.00 81.44 349 LEU A CA 1
ATOM 2733 C C . LEU A 1 349 ? 18.686 1.674 -32.723 1.00 81.44 349 LEU A C 1
ATOM 2735 O O . LEU A 1 349 ? 19.443 1.168 -33.548 1.00 81.44 349 LEU A O 1
ATOM 2739 N N . ARG A 1 350 ? 17.964 0.958 -31.862 1.00 77.94 350 ARG A N 1
ATOM 2740 C CA . ARG A 1 350 ? 17.845 -0.501 -31.921 1.00 77.94 350 ARG A CA 1
ATOM 2741 C C . ARG A 1 350 ? 16.483 -0.855 -32.512 1.00 77.94 350 ARG A C 1
ATOM 2743 O O . ARG A 1 350 ? 15.474 -0.307 -32.070 1.00 77.94 350 ARG A O 1
ATOM 2750 N N . LEU A 1 351 ? 16.487 -1.693 -33.549 1.00 65.81 351 LEU A N 1
ATOM 2751 C CA . LEU A 1 351 ? 15.292 -2.141 -34.275 1.00 65.81 351 LEU A CA 1
ATOM 2752 C C . LEU A 1 351 ? 14.655 -3.360 -33.612 1.00 65.81 351 LEU A C 1
ATOM 2754 O O . LEU A 1 351 ? 15.413 -4.215 -33.102 1.00 65.81 351 LEU A O 1
#

Radius of gyration: 30.31 Å; chains: 1; bounding box: 91×52×85 Å

pLDDT: mean 81.77, std 17.68, range [29.78, 98.38]

Secondary structure (DSSP, 8-state):
-------TT-----------PPPPSEEE----SSSEEEEE-SSTTSPPEEEEE-TTS-EEEGGGTT-SSSHHHHHHHT---B-EEEP--HHHHHTS-HHHHHHHHHHHHHH-S-SEEEEETTEEEEEETTEEEEEEEPTTS-EEETTTGGGSS--HHHHHHHHHHHHH--------SS------HHHHHHHHHHHHHHH--TTS-S-PPPEEEEEEHHHHHHHHHHHHTTPPPSEEETTEEEEEE--HHHHHHHH--SSS---SEEEEEE-TTS-EEE--------PPP-TTS-------EEEEE-TT-SSS--PEEEEEEEEEETTTTEEEEEEE--EEEEETTEEE---

InterPro domains:
  IPR026049 Uncharacterised protein C2orf42 [PTHR13518] (180-348)
  IPR060076 C2orf42, C-terminal [PF26708] (185-346)